Protein AF-0000000085496305 (afdb_homodimer)

Structure (mmCIF, N/CA/C/O backbone):
data_AF-0000000085496305-model_v1
#
loop_
_entity.id
_entity.type
_entity.pdbx_description
1 polymer 'Uncharacterized protein'
#
loop_
_atom_site.group_PDB
_atom_site.id
_atom_site.type_symbol
_atom_site.label_atom_id
_atom_site.label_alt_id
_atom_site.label_comp_id
_atom_site.label_asym_id
_atom_site.label_entity_id
_atom_site.label_seq_id
_atom_site.pdbx_PDB_ins_code
_atom_site.Cartn_x
_atom_site.Cartn_y
_atom_site.Cartn_z
_atom_site.occupancy
_atom_site.B_iso_or_equiv
_atom_site.auth_seq_id
_atom_site.auth_comp_id
_atom_site.auth_asym_id
_atom_site.auth_atom_id
_atom_site.pdbx_PDB_model_num
ATOM 1 N N . MET A 1 1 ? 20.141 8.266 33.438 1 19.14 1 MET A N 1
ATOM 2 C CA . MET A 1 1 ? 20.219 6.914 32.875 1 19.14 1 MET A CA 1
ATOM 3 C C . MET A 1 1 ? 19.109 6.691 31.844 1 19.14 1 MET A C 1
ATOM 5 O O . MET A 1 1 ? 17.922 6.777 32.156 1 19.14 1 MET A O 1
ATOM 9 N N . ILE A 1 2 ? 19.391 7.145 30.531 1 21 2 ILE A N 1
ATOM 10 C CA . ILE A 1 2 ? 18.484 7.164 29.391 1 21 2 ILE A CA 1
ATOM 11 C C . ILE A 1 2 ? 18.141 5.734 28.984 1 21 2 ILE A C 1
ATOM 13 O O . ILE A 1 2 ? 19.031 4.949 28.656 1 21 2 ILE A O 1
ATOM 17 N N . GLU A 1 3 ? 17.203 5.152 29.672 1 22.7 3 GLU A N 1
ATOM 18 C CA . GLU A 1 3 ? 16.906 3.758 29.359 1 22.7 3 GLU A CA 1
ATOM 19 C C . GLU A 1 3 ? 16.391 3.604 27.938 1 22.7 3 GLU A C 1
ATOM 21 O O . GLU A 1 3 ? 15.398 4.242 27.547 1 22.7 3 GLU A O 1
ATOM 26 N N . ASN A 1 4 ? 17.266 3.367 27.031 1 24.06 4 ASN A N 1
ATOM 27 C CA . ASN A 1 4 ? 17.156 3.146 25.609 1 24.06 4 ASN A CA 1
ATOM 28 C C . ASN A 1 4 ? 16.203 1.986 25.297 1 24.06 4 ASN A C 1
ATOM 30 O O . ASN A 1 4 ? 16.562 0.822 25.469 1 24.06 4 ASN A O 1
ATOM 34 N N . ALA A 1 5 ? 14.93 2.17 25.719 1 25.34 5 ALA A N 1
ATOM 35 C CA . ALA A 1 5 ? 14.102 1.002 25.453 1 25.34 5 ALA A CA 1
ATOM 36 C C . ALA A 1 5 ? 14.039 0.713 23.953 1 25.34 5 ALA A C 1
ATOM 38 O O . ALA A 1 5 ? 13.867 1.628 23.141 1 25.34 5 ALA A O 1
ATOM 39 N N . GLU A 1 6 ? 14.578 -0.424 23.516 1 29.06 6 GLU A N 1
ATOM 40 C CA . GLU A 1 6 ? 14.82 -1.073 22.219 1 29.06 6 GLU A CA 1
ATOM 41 C C . GLU A 1 6 ? 13.523 -1.24 21.438 1 29.06 6 GLU A C 1
ATOM 43 O O . GLU A 1 6 ? 13.492 -1.946 20.422 1 29.06 6 GLU A O 1
ATOM 48 N N . THR A 1 7 ? 12.469 -0.606 21.938 1 29.02 7 THR A N 1
ATOM 49 C CA . THR A 1 7 ? 11.359 -1.171 21.188 1 29.02 7 THR A CA 1
ATOM 50 C C . THR A 1 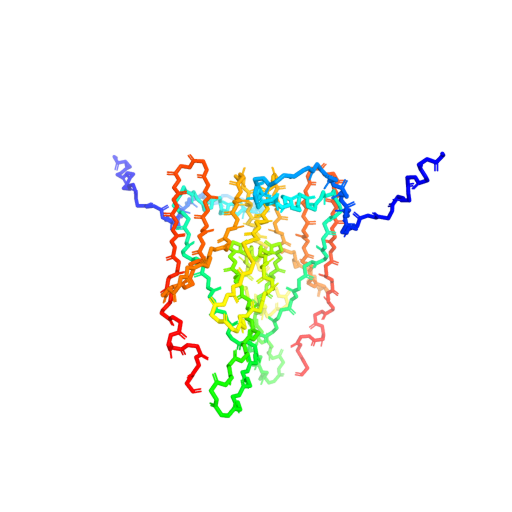7 ? 11.383 -0.686 19.734 1 29.02 7 THR A C 1
ATOM 52 O O . THR A 1 7 ? 11.695 0.478 19.484 1 29.02 7 THR A O 1
ATOM 55 N N . ASP A 1 8 ? 11.32 -1.622 18.766 1 31 8 ASP A N 1
ATOM 56 C CA . ASP A 1 8 ? 11.492 -1.532 17.328 1 31 8 ASP A CA 1
ATOM 57 C C . ASP A 1 8 ? 10.75 -0.327 16.75 1 31 8 ASP A C 1
ATOM 59 O O . ASP A 1 8 ? 11.312 0.457 15.992 1 31 8 ASP A O 1
ATOM 63 N N . SER A 1 9 ? 9.516 -0.501 16.438 1 32.44 9 SER A N 1
ATOM 64 C CA . SER A 1 9 ? 8.805 0.438 15.578 1 32.44 9 SER A CA 1
ATOM 65 C C . SER A 1 9 ? 8.5 1.739 16.312 1 32.44 9 SER A C 1
ATOM 67 O O . SER A 1 9 ? 7.383 2.258 16.234 1 32.44 9 SER A O 1
ATOM 69 N N . GLY A 1 10 ? 9.18 2.045 17.453 1 28.28 10 GLY A N 1
ATOM 70 C CA . GLY A 1 10 ? 8.609 2.957 18.422 1 28.28 10 GLY A CA 1
ATOM 71 C C . GLY A 1 10 ? 8.672 4.41 18 1 28.28 10 GLY A C 1
ATOM 72 O O . GLY A 1 10 ? 9.445 4.766 17.094 1 28.28 10 GLY A O 1
ATOM 73 N N . LEU A 1 11 ? 7.566 5.156 18.266 1 29.73 11 LEU A N 1
ATOM 74 C CA . LEU A 1 11 ? 7.395 6.602 18.359 1 29.73 11 LEU A CA 1
ATOM 75 C C . LEU A 1 11 ? 8.484 7.219 19.234 1 29.73 11 LEU A C 1
ATOM 77 O O . LEU A 1 11 ? 8.609 6.875 20.406 1 29.73 11 LEU A O 1
ATOM 81 N N . TYR A 1 12 ? 9.742 7.277 18.703 1 29.83 12 TYR A N 1
ATOM 82 C CA . TYR A 1 12 ? 10.602 7.965 19.672 1 29.83 12 TYR A CA 1
ATOM 83 C C . TYR A 1 12 ? 10.242 9.445 19.766 1 29.83 12 TYR A C 1
ATOM 85 O O . TYR A 1 12 ? 9.984 10.094 18.75 1 29.83 12 TYR A O 1
ATOM 93 N N . THR A 1 13 ? 9.508 9.773 20.766 1 29.5 13 THR A N 1
ATOM 94 C CA . THR A 1 13 ? 9.211 11.125 21.219 1 29.5 13 THR A CA 1
ATOM 95 C C . THR A 1 13 ? 10.5 11.875 21.562 1 29.5 13 THR A C 1
ATOM 97 O O . THR A 1 13 ? 11.203 11.508 22.5 1 29.5 13 THR A O 1
ATOM 100 N N . ALA A 1 14 ? 11.336 12.172 20.578 1 30.72 14 ALA A N 1
ATOM 101 C CA . ALA A 1 14 ? 12.375 13.039 21.109 1 30.72 14 ALA A CA 1
ATOM 102 C C . ALA A 1 14 ? 11.789 14.367 21.594 1 30.72 14 ALA A C 1
ATOM 104 O O . ALA A 1 14 ? 11.039 15.016 20.859 1 30.72 14 ALA A O 1
ATOM 105 N N . ILE A 1 15 ? 11.68 14.539 22.859 1 28.56 15 ILE A N 1
ATOM 106 C CA . ILE A 1 15 ? 11.352 15.727 23.641 1 28.56 15 ILE A CA 1
ATOM 107 C C . ILE A 1 15 ? 12.336 16.844 23.312 1 28.56 15 ILE A C 1
ATOM 109 O O . ILE A 1 15 ? 13.5 16.797 23.703 1 28.56 15 ILE A O 1
ATOM 113 N N . ALA A 1 16 ? 12.555 17.25 22.094 1 29.55 16 ALA A N 1
ATOM 114 C CA . ALA A 1 16 ? 13.398 18.438 22.125 1 29.55 16 ALA A CA 1
ATOM 115 C C . ALA A 1 16 ? 12.68 19.609 22.781 1 29.55 16 ALA A C 1
ATOM 117 O O . ALA A 1 16 ? 11.539 19.922 22.438 1 29.55 16 ALA A O 1
ATOM 118 N N . ALA A 1 17 ? 12.969 20 23.922 1 27.88 17 ALA A N 1
ATOM 119 C CA . ALA A 1 17 ? 12.648 21.125 24.797 1 27.88 17 ALA A CA 1
ATOM 120 C C . ALA A 1 17 ? 12.867 22.453 24.062 1 27.88 17 ALA A C 1
ATOM 122 O O . ALA A 1 17 ? 12.719 23.531 24.656 1 27.88 17 ALA A O 1
ATOM 123 N N . ARG A 1 18 ? 13.648 22.719 23.031 1 27.73 18 ARG A N 1
ATOM 124 C CA . ARG A 1 18 ? 14.07 24.094 23.188 1 27.73 18 ARG A CA 1
ATOM 125 C C . ARG A 1 18 ? 12.875 25.031 23.297 1 27.73 18 ARG A C 1
ATOM 127 O O . ARG A 1 18 ? 11.781 24.703 22.828 1 27.73 18 ARG A O 1
ATOM 134 N N . GLU A 1 19 ? 13.047 26.422 23.438 1 30.33 19 GLU A N 1
ATOM 135 C CA . GLU A 1 19 ? 12.438 27.734 23.594 1 30.33 19 GLU A CA 1
ATOM 136 C C . GLU A 1 19 ? 11.414 28 22.484 1 30.33 19 GLU A C 1
ATOM 138 O O . GLU A 1 19 ? 11.367 27.266 21.5 1 30.33 19 GLU A O 1
ATOM 143 N N . SER A 1 20 ? 11.18 29.438 21.766 1 31.06 20 SER A N 1
ATOM 144 C CA . SER A 1 20 ? 10.062 30.188 21.219 1 31.06 20 SER A CA 1
ATOM 145 C C . SER A 1 20 ? 9.602 29.594 19.891 1 31.06 20 SER A C 1
ATOM 147 O O . SER A 1 20 ? 8.414 29.688 19.547 1 31.06 20 SER A O 1
ATOM 149 N N . ASP A 1 21 ? 10.445 29.719 18.766 1 33.5 21 ASP A N 1
ATOM 150 C CA . ASP A 1 21 ? 10.211 29.656 17.328 1 33.5 21 ASP A CA 1
ATOM 151 C C . ASP A 1 21 ? 9.672 28.297 16.906 1 33.5 21 ASP A C 1
ATOM 153 O O . ASP A 1 21 ? 10.297 27.266 17.172 1 33.5 21 ASP A O 1
ATOM 157 N N . ASN A 1 22 ? 8.383 28.141 16.719 1 31.56 22 ASN A N 1
ATOM 158 C CA . ASN A 1 22 ? 7.52 27 16.469 1 31.56 22 ASN A CA 1
ATOM 159 C C . ASN A 1 22 ? 8.141 26.047 15.438 1 31.56 22 ASN A C 1
ATOM 161 O O . ASN A 1 22 ? 7.961 26.219 14.234 1 31.56 22 ASN A O 1
ATOM 165 N N . ASN A 1 23 ? 9.375 25.766 15.469 1 30.42 23 ASN A N 1
ATOM 166 C CA . ASN A 1 23 ? 10.016 24.766 14.617 1 30.42 23 ASN A CA 1
ATOM 167 C C . ASN A 1 23 ? 9.227 23.453 14.594 1 30.42 23 ASN A C 1
ATOM 169 O O . ASN A 1 23 ? 9.109 22.781 15.617 1 30.42 23 ASN A O 1
ATOM 173 N N . ILE A 1 24 ? 8.227 23.406 13.805 1 31.67 24 ILE A N 1
ATOM 174 C CA . ILE A 1 24 ? 7.488 22.188 13.492 1 31.67 24 ILE A CA 1
ATOM 175 C C . ILE A 1 24 ? 8.469 21.047 13.234 1 31.67 24 ILE A C 1
ATOM 177 O O . ILE A 1 24 ? 9.266 21.094 12.305 1 31.67 24 ILE A O 1
ATOM 181 N N . VAL A 1 25 ? 8.953 20.453 14.273 1 33.75 25 VAL A N 1
ATOM 182 C CA . VAL A 1 25 ? 9.836 19.297 14.211 1 33.75 25 VAL A CA 1
ATOM 183 C C . VAL A 1 25 ? 9.156 18.156 13.445 1 33.75 25 VAL A C 1
ATOM 185 O O . VAL A 1 25 ? 8.062 17.719 13.82 1 33.75 25 VAL A O 1
ATOM 188 N N . THR A 1 26 ? 9.242 18.125 12.172 1 37.19 26 THR A N 1
ATOM 189 C CA . THR A 1 26 ? 8.805 17.031 11.305 1 37.19 26 THR A CA 1
ATOM 190 C C . THR A 1 26 ? 9.508 15.727 11.68 1 37.19 26 THR A C 1
ATOM 192 O O . THR A 1 26 ? 10.727 15.695 11.828 1 37.19 26 THR A O 1
ATOM 195 N N . TYR A 1 27 ? 8.859 15.023 12.578 1 32.78 27 TYR A N 1
ATOM 196 C CA . TYR A 1 27 ? 9.484 13.758 12.93 1 32.78 27 TYR A CA 1
ATOM 197 C C . TYR A 1 27 ? 9.531 12.82 11.727 1 32.78 27 TYR A C 1
ATOM 199 O O . TYR A 1 27 ? 8.547 12.688 10.992 1 32.78 27 TYR A O 1
ATOM 207 N N . ARG A 1 28 ? 10.656 12.695 11.125 1 37.59 28 ARG A N 1
ATOM 208 C CA . ARG A 1 28 ? 10.953 11.711 10.086 1 37.59 28 ARG A CA 1
ATOM 209 C C . ARG A 1 28 ? 10.883 10.297 10.641 1 37.59 28 ARG A C 1
ATOM 211 O O . ARG A 1 28 ? 11.617 9.953 11.578 1 37.59 28 ARG A O 1
ATOM 218 N N . VAL A 1 29 ? 9.711 9.672 10.812 1 37.66 29 VAL A N 1
ATOM 219 C CA . VAL A 1 29 ? 9.719 8.281 11.258 1 37.66 29 VAL A CA 1
ATOM 220 C C . VAL A 1 29 ? 10.422 7.414 10.219 1 37.66 29 VAL A C 1
ATOM 222 O O . VAL A 1 29 ? 10 7.344 9.062 1 37.66 29 VAL A O 1
ATOM 225 N N . SER A 1 30 ? 11.656 7.391 10.195 1 39.75 30 SER A N 1
ATOM 226 C CA . SER A 1 30 ? 12.391 6.395 9.422 1 39.75 30 SER A CA 1
ATOM 227 C C . SER A 1 30 ? 12.141 4.988 9.961 1 39.75 30 SER A C 1
ATOM 229 O O . SER A 1 30 ? 12.523 4.672 11.086 1 39.75 30 SER A O 1
ATOM 231 N N . VAL A 1 31 ? 10.977 4.324 9.953 1 42.34 31 VAL A N 1
ATOM 232 C CA . VAL A 1 31 ? 10.82 2.975 10.484 1 42.34 31 VAL A CA 1
ATOM 233 C C . VAL A 1 31 ? 11.773 2.02 9.773 1 42.34 31 VAL A C 1
ATOM 235 O O . VAL A 1 31 ? 11.719 1.87 8.547 1 42.34 31 VAL A O 1
ATOM 238 N N . ILE A 1 32 ? 12.852 1.724 10.352 1 49.22 32 ILE A N 1
ATOM 239 C CA . ILE A 1 32 ? 14.023 0.916 10.039 1 49.22 32 ILE A CA 1
ATOM 240 C C . ILE A 1 32 ? 13.586 -0.453 9.523 1 49.22 32 ILE A C 1
ATOM 242 O O . ILE A 1 32 ? 12.406 -0.806 9.609 1 49.22 32 ILE A O 1
ATOM 246 N N . ASP A 1 33 ? 14.312 -1.75 10.055 1 60.31 33 ASP A N 1
ATOM 247 C CA . ASP A 1 33 ? 14.984 -2.902 9.461 1 60.31 33 ASP A CA 1
ATOM 248 C C . ASP A 1 33 ? 14.008 -4.062 9.266 1 60.31 33 ASP A C 1
ATOM 250 O O . ASP A 1 33 ? 14.148 -4.848 8.32 1 60.31 33 ASP A O 1
ATOM 254 N N . ALA A 1 34 ? 13.07 -4.18 10.172 1 69.56 34 ALA A N 1
ATOM 255 C CA . ALA A 1 34 ? 12.305 -5.41 9.969 1 69.56 34 ALA A CA 1
ATOM 256 C C . ALA A 1 34 ? 11.125 -5.176 9.039 1 69.56 34 ALA A C 1
ATOM 258 O O . ALA A 1 34 ? 10.406 -4.188 9.172 1 69.56 34 ALA A O 1
ATOM 259 N N . VAL A 1 35 ? 11.094 -5.871 7.977 1 81.12 35 VAL A N 1
ATOM 260 C CA . VAL A 1 35 ? 9.984 -5.785 7.035 1 81.12 35 VAL A CA 1
ATOM 261 C C . VAL A 1 35 ? 8.719 -6.371 7.664 1 81.12 35 VAL A C 1
ATOM 263 O O . VAL A 1 35 ? 8.805 -7.223 8.555 1 81.12 35 VAL A O 1
ATOM 266 N N . GLU A 1 36 ? 7.539 -5.734 7.395 1 87.06 36 GLU A N 1
ATOM 267 C CA . GLU A 1 36 ? 6.246 -6.34 7.695 1 87.06 36 GLU A CA 1
ATOM 268 C C . GLU A 1 36 ? 5.859 -7.371 6.641 1 87.06 36 GLU A C 1
ATOM 270 O O . GLU A 1 36 ? 6.328 -7.309 5.504 1 87.06 36 GLU A O 1
ATOM 275 N N . ALA A 1 37 ? 5.094 -8.344 7.086 1 92.06 37 ALA A N 1
ATOM 276 C CA . ALA A 1 37 ? 4.66 -9.375 6.156 1 92.06 37 ALA A CA 1
ATOM 277 C C . ALA A 1 37 ? 3.758 -8.797 5.07 1 92.06 37 ALA A C 1
ATOM 279 O O . ALA A 1 37 ? 2.934 -7.922 5.34 1 92.06 37 ALA A O 1
ATOM 280 N N . PRO A 1 38 ? 3.965 -9.344 3.852 1 95.62 38 PRO A N 1
ATOM 281 C CA . PRO A 1 38 ? 3.021 -8.961 2.799 1 95.62 38 PRO A CA 1
ATOM 282 C C . PRO A 1 38 ? 1.615 -9.5 3.039 1 95.62 38 PRO A C 1
ATOM 284 O O . PRO A 1 38 ? 1.411 -10.32 3.938 1 95.62 38 PRO A O 1
ATOM 287 N N . VAL A 1 39 ? 0.673 -8.875 2.312 1 93.19 39 VAL A N 1
ATOM 288 C CA . VAL A 1 39 ? -0.719 -9.305 2.406 1 93.19 39 VAL A CA 1
ATOM 289 C C . VAL A 1 39 ? -1.184 -9.852 1.059 1 93.19 39 VAL A C 1
ATOM 291 O O . VAL A 1 39 ? -0.875 -9.281 0.01 1 93.19 39 VAL A O 1
ATOM 294 N N . LEU A 1 40 ? -1.927 -10.984 1.077 1 94.5 40 LEU A N 1
ATOM 295 C CA . LEU A 1 40 ? -2.551 -11.547 -0.117 1 94.5 40 LEU A CA 1
ATOM 296 C C . LEU A 1 40 ? -4.059 -11.32 -0.101 1 94.5 40 LEU A C 1
ATOM 298 O O . LEU A 1 40 ? -4.734 -11.688 0.859 1 94.5 40 LEU A O 1
ATOM 302 N N . ILE A 1 41 ? -4.531 -10.695 -1.156 1 91.44 41 ILE A N 1
ATOM 303 C CA . ILE A 1 41 ? -5.957 -10.406 -1.265 1 91.44 41 ILE A CA 1
ATOM 304 C C . ILE A 1 41 ? -6.551 -11.172 -2.441 1 91.44 41 ILE A C 1
ATOM 306 O O . ILE A 1 41 ? -6.082 -11.047 -3.576 1 91.44 41 ILE A O 1
ATOM 310 N N . VAL A 1 42 ? -7.562 -11.914 -2.172 1 90.88 42 VAL A N 1
ATOM 311 C CA . VAL A 1 42 ? -8.289 -12.594 -3.238 1 90.88 42 VAL A CA 1
ATOM 312 C C . VAL A 1 42 ? -9.297 -11.633 -3.865 1 90.88 42 VAL A C 1
ATOM 314 O O . VAL A 1 42 ? -10.227 -11.172 -3.193 1 90.88 42 VAL A O 1
ATOM 317 N N . ASN A 1 43 ? -9.109 -11.414 -5.129 1 89.81 43 ASN A N 1
ATOM 318 C CA . ASN A 1 43 ? -9.969 -10.469 -5.836 1 89.81 43 ASN A CA 1
ATOM 319 C C . ASN A 1 43 ? -11.211 -11.148 -6.398 1 89.81 43 ASN A C 1
ATOM 321 O O . ASN A 1 43 ? -12.289 -10.562 -6.43 1 89.81 43 ASN A O 1
ATOM 325 N N . SER A 1 44 ? -11.016 -12.25 -6.91 1 89.56 44 SER A N 1
ATOM 326 C CA . SER A 1 44 ? -12.117 -13.039 -7.445 1 89.56 44 SER A CA 1
ATOM 327 C C . SER A 1 44 ? -11.758 -14.516 -7.516 1 89.56 44 SER A C 1
ATOM 329 O O . SER A 1 44 ? -10.578 -14.867 -7.594 1 89.56 44 SER A O 1
ATOM 331 N N . ASN A 1 45 ? -12.859 -15.266 -7.332 1 86.88 45 ASN A N 1
ATOM 332 C CA . ASN A 1 45 ? -12.703 -16.703 -7.453 1 86.88 45 ASN A CA 1
ATOM 333 C C . ASN A 1 45 ? -13.797 -17.328 -8.312 1 86.88 45 ASN A C 1
ATOM 335 O O . ASN A 1 45 ? -14.953 -16.906 -8.25 1 86.88 45 ASN A O 1
ATOM 339 N N . TRP A 1 46 ? -13.367 -18.125 -9.242 1 87.12 46 TRP A N 1
ATOM 340 C CA . TRP A 1 46 ? -14.297 -18.859 -10.094 1 87.12 46 TRP A CA 1
ATOM 341 C C . TRP A 1 46 ? -14.055 -20.359 -10 1 87.12 46 TRP A C 1
ATOM 343 O O . TRP A 1 46 ? -12.953 -20.844 -10.258 1 87.12 46 TRP A O 1
ATOM 353 N N . ILE A 1 47 ? -15.18 -21.078 -9.562 1 84.44 47 ILE A N 1
ATOM 354 C CA . ILE A 1 47 ? -15.078 -22.531 -9.453 1 84.44 47 ILE A CA 1
ATOM 355 C C . ILE A 1 47 ? -16.094 -23.188 -10.391 1 84.44 47 ILE A C 1
ATOM 357 O O . ILE A 1 47 ? -17.281 -22.828 -10.391 1 84.44 47 ILE A O 1
ATOM 361 N N . SER A 1 48 ? -15.594 -23.906 -11.234 1 86.62 48 SER A N 1
ATOM 362 C CA . SER A 1 48 ? -16.453 -24.703 -12.109 1 86.62 48 SER A CA 1
ATOM 363 C C . SER A 1 48 ? -15.984 -26.156 -12.156 1 86.62 48 SER A C 1
ATOM 365 O O . SER A 1 48 ? -14.969 -26.469 -12.781 1 86.62 48 SER A O 1
ATOM 367 N N . GLY A 1 49 ? -16.797 -27.047 -11.641 1 84.75 49 GLY A N 1
ATOM 368 C CA . GLY A 1 49 ? -16.359 -28.438 -11.539 1 84.75 49 GLY A CA 1
ATOM 369 C C . GLY A 1 49 ? -15.055 -28.594 -10.789 1 84.75 49 GLY A C 1
ATOM 370 O O . GLY A 1 49 ? -14.922 -28.141 -9.656 1 84.75 49 GLY A O 1
ATOM 371 N N . ASN A 1 50 ? -14.008 -29.109 -11.531 1 81.44 50 ASN A N 1
ATOM 372 C CA . ASN A 1 50 ? -12.695 -29.297 -10.93 1 81.44 50 ASN A CA 1
ATOM 373 C C . ASN A 1 50 ? -11.75 -28.156 -11.266 1 81.44 50 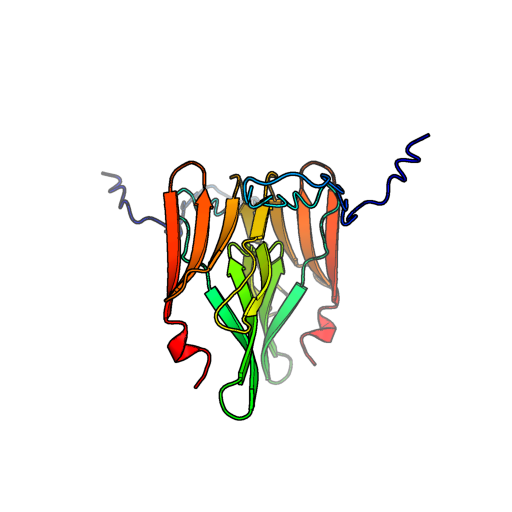ASN A C 1
ATOM 375 O O . ASN A 1 50 ? -10.547 -28.234 -11.008 1 81.44 50 ASN A O 1
ATOM 379 N N . PHE A 1 51 ? -12.383 -27.156 -11.953 1 84.88 51 PHE A N 1
ATOM 380 C CA . PHE A 1 51 ? -11.562 -26.016 -12.352 1 84.88 51 PHE A CA 1
ATOM 381 C C . PHE A 1 51 ? -11.68 -24.875 -11.336 1 84.88 51 PHE A C 1
ATOM 383 O O . PHE A 1 51 ? -12.766 -24.594 -10.836 1 84.88 51 PHE A O 1
ATOM 390 N N . CYS A 1 52 ? -10.508 -24.375 -10.922 1 87.62 52 CYS A N 1
ATOM 391 C CA . CYS A 1 52 ? -10.438 -23.25 -9.984 1 87.62 52 CYS A CA 1
ATOM 392 C C . CYS A 1 52 ? -9.539 -22.156 -10.508 1 87.62 52 CYS A C 1
ATOM 394 O O . CYS A 1 52 ? -8.383 -22.391 -10.867 1 87.62 52 CYS A O 1
ATOM 396 N N . THR A 1 53 ? -10.164 -20.984 -10.703 1 90.38 53 THR A N 1
ATOM 397 C CA . THR A 1 53 ? -9.414 -19.812 -11.102 1 90.38 53 THR A CA 1
ATOM 398 C C . THR A 1 53 ? -9.586 -18.688 -10.078 1 90.38 53 THR A C 1
ATOM 400 O O . THR A 1 53 ? -10.711 -18.297 -9.75 1 90.38 53 THR A O 1
ATOM 403 N N . VAL A 1 54 ? -8.406 -18.281 -9.586 1 88.88 54 VAL A N 1
ATOM 404 C CA . VAL A 1 54 ? -8.445 -17.25 -8.555 1 88.88 54 VAL A CA 1
ATOM 405 C C . VAL A 1 54 ? -7.586 -16.062 -8.984 1 88.88 54 VAL A C 1
ATOM 407 O O . VAL A 1 54 ? -6.453 -16.234 -9.438 1 88.88 54 VAL A O 1
ATOM 410 N N . ASN A 1 55 ? -8.133 -14.938 -8.977 1 92.38 55 ASN A N 1
ATOM 411 C CA . ASN A 1 55 ? -7.363 -13.703 -9.109 1 92.38 55 ASN A CA 1
ATOM 412 C C . ASN A 1 55 ? -7.062 -13.086 -7.746 1 92.38 55 ASN A C 1
ATOM 414 O O . ASN A 1 55 ? -7.961 -12.922 -6.922 1 92.38 55 ASN A O 1
ATOM 418 N N . PHE A 1 56 ? -5.711 -12.867 -7.621 1 91.38 56 PHE A N 1
ATOM 419 C CA . PHE A 1 56 ? -5.336 -12.336 -6.312 1 91.38 56 PHE A CA 1
ATOM 420 C C . PHE A 1 56 ? -4.246 -11.281 -6.445 1 91.38 56 PHE A C 1
ATOM 422 O O . PHE A 1 56 ? -3.629 -11.148 -7.504 1 91.38 56 PHE A O 1
ATOM 429 N N . THR A 1 57 ? -4.109 -10.5 -5.418 1 92.94 57 THR A N 1
ATOM 430 C CA . THR A 1 57 ? -3.084 -9.469 -5.34 1 92.94 57 THR A CA 1
ATOM 431 C C . THR A 1 57 ? -2.215 -9.664 -4.102 1 92.94 57 THR A C 1
ATOM 433 O O . THR A 1 57 ? -2.73 -9.898 -3.006 1 92.94 57 THR A O 1
ATOM 436 N N . CYS A 1 58 ? -0.91 -9.68 -4.328 1 94.38 58 CYS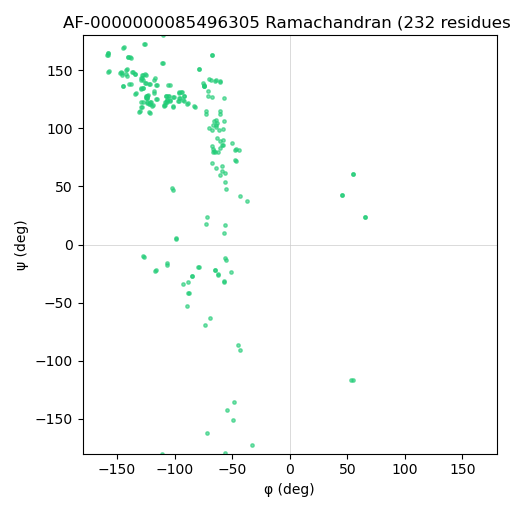 A N 1
ATOM 437 C CA . CYS A 1 58 ? 0.048 -9.594 -3.23 1 94.38 58 CYS A CA 1
ATOM 438 C C . CYS A 1 58 ? 0.542 -8.164 -3.049 1 94.38 58 CYS A C 1
ATOM 440 O O . CYS A 1 58 ? 1.027 -7.543 -3.998 1 94.38 58 CYS A O 1
ATOM 442 N N . ARG A 1 59 ? 0.357 -7.625 -1.826 1 94.12 59 ARG A N 1
ATOM 443 C CA . ARG A 1 59 ? 0.726 -6.234 -1.583 1 94.12 59 ARG A CA 1
ATOM 444 C C . ARG A 1 59 ? 1.628 -6.113 -0.36 1 94.12 59 ARG A C 1
ATOM 446 O O . ARG A 1 59 ? 1.52 -6.902 0.58 1 94.12 59 ARG A O 1
ATOM 453 N N . ALA A 1 60 ? 2.523 -5.152 -0.47 1 93.5 60 ALA A N 1
ATOM 454 C CA . ALA A 1 60 ? 3.428 -4.902 0.649 1 93.5 60 ALA A CA 1
ATOM 455 C C . ALA A 1 60 ? 4 -3.49 0.585 1 93.5 60 ALA A C 1
ATOM 457 O O . ALA A 1 60 ? 3.928 -2.83 -0.454 1 93.5 60 ALA A O 1
ATOM 458 N N . HIS A 1 61 ? 4.535 -3.061 1.737 1 91.19 61 HIS A N 1
ATOM 459 C CA . HIS A 1 61 ? 5.379 -1.879 1.883 1 91.19 61 HIS A CA 1
ATOM 460 C C . HIS A 1 61 ? 4.691 -0.637 1.326 1 91.19 61 HIS A C 1
ATOM 462 O O . HIS A 1 61 ? 5.23 0.036 0.446 1 91.19 61 HIS A O 1
ATOM 468 N N . GLU A 1 62 ? 3.645 -0.299 1.83 1 91.19 62 GLU A N 1
ATOM 469 C CA . GLU A 1 62 ? 2.953 0.95 1.526 1 91.19 62 GLU A CA 1
ATOM 470 C C . GLU A 1 62 ? 3.33 2.047 2.52 1 91.19 62 GLU A C 1
ATOM 472 O O . GLU A 1 62 ? 3.379 1.807 3.727 1 91.19 62 GLU A O 1
ATOM 477 N N . LEU A 1 63 ? 3.668 3.195 1.954 1 92.69 63 LEU A N 1
ATOM 478 C CA . LEU A 1 63 ? 3.791 4.352 2.836 1 92.69 63 LEU A CA 1
ATOM 479 C C . LEU A 1 63 ? 2.418 4.859 3.26 1 92.69 63 LEU A C 1
ATOM 481 O O . LEU A 1 63 ? 1.493 4.914 2.445 1 92.69 63 LEU A O 1
ATOM 485 N N . ARG A 1 64 ? 2.342 5.176 4.586 1 93.06 64 ARG A N 1
ATOM 486 C CA . ARG A 1 64 ? 1.052 5.625 5.098 1 93.06 64 ARG A CA 1
ATOM 487 C C . ARG A 1 64 ? 1.231 6.684 6.184 1 93.06 64 ARG A C 1
ATOM 489 O O . ARG A 1 64 ? 2.086 6.539 7.059 1 93.06 64 ARG A O 1
ATOM 496 N N . ILE A 1 65 ? 0.392 7.723 6.059 1 94.38 65 ILE A N 1
ATOM 497 C CA . ILE A 1 65 ? 0.26 8.719 7.121 1 94.38 65 ILE A CA 1
ATOM 498 C C . ILE A 1 65 ? -1.191 8.781 7.59 1 94.38 65 ILE A C 1
ATOM 500 O O . ILE A 1 65 ? -2.088 9.109 6.809 1 94.38 65 ILE A O 1
ATOM 504 N N . ASN A 1 66 ? -1.386 8.375 8.805 1 93.56 66 ASN A N 1
ATOM 505 C CA . ASN A 1 66 ? -2.689 8.57 9.438 1 93.56 66 ASN A CA 1
ATOM 506 C C . ASN A 1 66 ? -2.75 9.883 10.211 1 93.56 66 ASN A C 1
ATOM 508 O O . ASN A 1 66 ? -1.938 10.109 11.109 1 93.56 66 ASN A O 1
ATOM 512 N N . SER A 1 67 ? -3.74 10.688 9.82 1 93.94 67 SER A N 1
ATOM 513 C CA . SER A 1 67 ? -3.787 12.008 10.445 1 93.94 67 SER A CA 1
ATOM 514 C C . SER A 1 67 ? -5.227 12.461 10.664 1 93.94 67 SER A C 1
ATOM 516 O O . SER A 1 67 ? -6.168 11.766 10.281 1 93.94 67 SER A O 1
ATOM 518 N N . SER A 1 68 ? -5.328 13.523 11.391 1 92.69 68 SER A N 1
ATOM 519 C CA . SER A 1 68 ? -6.629 14.117 11.672 1 92.69 68 SER A CA 1
ATOM 520 C C . SER A 1 68 ? -6.637 15.609 11.367 1 92.69 68 SER A C 1
ATOM 522 O O . SER A 1 68 ? -5.617 16.281 11.531 1 92.69 68 SER A O 1
ATOM 524 N N . TYR A 1 69 ? -7.77 15.977 10.844 1 90.25 69 TYR A N 1
ATOM 525 C CA . TYR A 1 69 ? -8.047 17.391 10.625 1 90.25 69 TYR A CA 1
ATOM 526 C C . TYR A 1 69 ? -9.109 17.891 11.602 1 90.25 69 TYR A C 1
ATOM 528 O O . TYR A 1 69 ? -10.211 17.344 11.664 1 90.25 69 TYR A O 1
ATOM 536 N N . GLN A 1 70 ? -8.695 18.875 12.375 1 87.19 70 GLN A N 1
ATOM 537 C CA . GLN A 1 70 ? -9.609 19.484 13.336 1 87.19 70 GLN A CA 1
ATOM 538 C C . GLN A 1 70 ? -9.328 20.984 13.484 1 87.19 70 GLN A C 1
ATOM 540 O O . GLN A 1 70 ? -8.172 21.391 13.508 1 87.19 70 GLN A O 1
ATOM 545 N N . ASN A 1 71 ? -10.383 21.75 13.734 1 80.5 71 ASN A N 1
ATOM 546 C CA . ASN A 1 71 ? -10.273 23.188 13.945 1 80.5 71 ASN A CA 1
ATOM 547 C C . ASN A 1 71 ? -9.375 23.859 12.906 1 80.5 71 ASN A C 1
ATOM 549 O O . ASN A 1 71 ? -8.484 24.625 13.242 1 80.5 71 ASN A O 1
ATOM 553 N N . ASN A 1 72 ? -9.531 23.438 11.609 1 74.69 72 ASN A N 1
ATOM 554 C CA . ASN A 1 72 ? -8.836 23.984 10.453 1 74.69 72 ASN A CA 1
ATOM 555 C C . ASN A 1 72 ? -7.332 23.719 10.531 1 74.69 72 ASN A C 1
ATOM 557 O O . ASN A 1 72 ? -6.531 24.547 10.086 1 74.69 72 ASN A O 1
ATOM 561 N N . SER A 1 73 ? -7.004 22.703 11.266 1 81.56 73 SER A N 1
ATOM 562 C CA . SER A 1 73 ? -5.574 22.438 11.375 1 81.56 73 SER A CA 1
ATOM 563 C C . SER A 1 73 ? -5.293 20.938 11.375 1 81.56 73 SER A C 1
ATOM 565 O O . SER A 1 73 ? -6.172 20.141 11.703 1 81.56 73 SER A O 1
ATOM 567 N N . CYS A 1 74 ? -4.168 20.672 10.797 1 84.38 74 CYS A N 1
ATOM 568 C CA . CYS A 1 74 ? -3.584 19.344 10.938 1 84.38 74 CYS A CA 1
ATOM 569 C C . CYS A 1 74 ? -2.076 19.422 11.148 1 84.38 74 CYS A C 1
ATOM 571 O O . CYS A 1 74 ? -1.484 20.484 11 1 84.38 74 CYS A O 1
ATOM 573 N N . SER A 1 75 ? -1.556 18.391 11.633 1 84.44 75 SER A N 1
ATOM 574 C CA . SER A 1 75 ? -0.117 18.359 11.883 1 84.44 75 SER A CA 1
ATOM 575 C C . SER A 1 75 ? 0.639 17.797 10.688 1 84.44 75 SER A C 1
ATOM 577 O O . SER A 1 75 ? 0.256 16.75 10.141 1 84.44 75 SER A O 1
ATOM 579 N N . PRO A 1 76 ? 1.675 18.625 10.266 1 86.5 76 PRO A N 1
ATOM 580 C CA . PRO A 1 76 ? 2.51 18.047 9.211 1 86.5 76 PRO A CA 1
ATOM 581 C C . PRO A 1 76 ? 3.197 16.75 9.648 1 86.5 76 PRO A C 1
ATOM 583 O O . PRO A 1 76 ? 3.557 16.594 10.82 1 86.5 76 PRO A O 1
ATOM 586 N N . GLU A 1 77 ? 3.227 15.797 8.664 1 91.38 77 GLU A N 1
ATOM 587 C CA . GLU A 1 77 ? 3.869 14.508 8.914 1 91.38 77 GLU A CA 1
ATOM 588 C C . GLU A 1 77 ? 4.625 14.016 7.684 1 91.38 77 GLU A C 1
ATOM 590 O O . GLU A 1 77 ? 4.316 14.422 6.559 1 91.38 77 GLU A O 1
ATOM 595 N N . GLU A 1 78 ? 5.723 13.211 8.016 1 92 78 GLU A N 1
ATOM 596 C CA . GLU A 1 78 ? 6.516 12.656 6.926 1 92 78 GLU A CA 1
ATOM 597 C C . GLU A 1 78 ? 6.914 11.211 7.215 1 92 78 GLU A C 1
ATOM 599 O O . GLU A 1 78 ? 7.25 10.867 8.352 1 92 78 GLU A O 1
ATOM 604 N N . VAL A 1 79 ? 6.828 10.367 6.195 1 90.38 79 VAL A N 1
ATOM 605 C CA . VAL A 1 79 ? 7.34 9.008 6.258 1 90.38 79 VAL A CA 1
ATOM 606 C C . VAL A 1 79 ? 8.234 8.727 5.047 1 90.38 79 VAL A C 1
ATOM 608 O O . VAL A 1 79 ? 7.906 9.133 3.928 1 90.38 79 VAL A O 1
ATOM 611 N N . THR A 1 80 ? 9.406 8.109 5.316 1 88.69 80 THR A N 1
ATOM 612 C CA . THR A 1 80 ? 10.359 7.84 4.242 1 88.69 80 THR A CA 1
ATOM 613 C C . THR A 1 80 ? 10.656 6.348 4.152 1 88.69 80 THR A C 1
ATOM 615 O O . THR A 1 80 ? 10.789 5.672 5.176 1 88.69 80 THR A O 1
ATOM 618 N N . SER A 1 81 ? 10.711 5.859 2.852 1 84.31 81 SER A N 1
ATOM 619 C CA . SER A 1 81 ? 11.242 4.527 2.572 1 84.31 81 SER A CA 1
ATOM 620 C C . SER A 1 81 ? 12.672 4.598 2.043 1 84.31 81 SER A C 1
ATOM 622 O O . SER A 1 81 ? 12.922 5.207 1.002 1 84.31 81 SER A O 1
ATOM 624 N N . HIS A 1 82 ? 13.672 4.012 2.709 1 76.81 82 HIS A N 1
ATOM 625 C CA . HIS A 1 82 ? 15.086 4.188 2.383 1 76.81 82 HIS A CA 1
ATOM 626 C C . HIS A 1 82 ? 15.656 2.934 1.724 1 76.81 82 HIS A C 1
ATOM 628 O O . HIS A 1 82 ? 16.734 2.979 1.126 1 76.81 82 HIS A O 1
ATOM 634 N N . LYS A 1 83 ? 15.039 1.862 1.843 1 74.56 83 LYS A N 1
ATOM 635 C CA . LYS A 1 83 ? 15.664 0.612 1.419 1 74.56 83 LYS A CA 1
ATOM 636 C C . LYS A 1 83 ? 14.984 0.056 0.17 1 74.56 83 LYS A C 1
ATOM 638 O O . LYS A 1 83 ? 13.883 0.48 -0.187 1 74.56 83 LYS A O 1
ATOM 643 N N . ASN A 1 84 ? 15.906 -0.738 -0.434 1 83.69 84 ASN A N 1
ATOM 644 C CA . ASN A 1 84 ? 15.367 -1.509 -1.549 1 83.69 84 ASN A CA 1
ATOM 645 C C . ASN A 1 84 ? 14.469 -2.641 -1.062 1 83.69 84 ASN A C 1
ATOM 647 O O . ASN A 1 84 ? 14.891 -3.475 -0.26 1 83.69 84 ASN A O 1
ATOM 651 N N . TYR A 1 85 ? 13.25 -2.494 -1.41 1 88.69 85 TYR A N 1
ATOM 652 C CA . TYR A 1 85 ? 12.32 -3.576 -1.095 1 88.69 85 TYR A CA 1
ATOM 653 C C . TYR A 1 85 ? 11.953 -4.363 -2.348 1 88.69 85 TYR A C 1
ATOM 655 O O . TYR A 1 85 ? 11.773 -3.783 -3.422 1 88.69 85 TYR A O 1
ATOM 663 N N . THR A 1 86 ? 11.945 -5.684 -2.135 1 90.75 86 THR A N 1
ATOM 664 C CA . THR A 1 86 ? 11.508 -6.547 -3.229 1 90.75 86 THR A CA 1
ATOM 665 C C . THR A 1 86 ? 10.352 -7.441 -2.783 1 90.75 86 THR A C 1
ATOM 667 O O . THR A 1 86 ? 10.43 -8.094 -1.739 1 90.75 86 THR A O 1
ATOM 670 N N . LEU A 1 87 ? 9.289 -7.371 -3.559 1 94.12 87 LEU A N 1
ATOM 671 C CA . LEU A 1 87 ? 8.156 -8.273 -3.389 1 94.12 87 LEU A CA 1
ATOM 672 C C . LEU A 1 87 ? 8.195 -9.391 -4.43 1 94.12 87 LEU A C 1
ATOM 674 O O . LEU A 1 87 ? 8.312 -9.125 -5.625 1 94.12 87 LEU A O 1
ATOM 678 N N . ILE A 1 88 ? 8.109 -10.656 -3.883 1 93.94 88 ILE A N 1
ATOM 679 C CA . ILE A 1 88 ? 8.219 -11.805 -4.777 1 93.94 88 ILE A CA 1
ATOM 680 C C . ILE A 1 88 ? 7.023 -12.734 -4.566 1 93.94 88 ILE A C 1
ATOM 682 O O . ILE A 1 88 ? 6.645 -13.016 -3.43 1 93.94 88 ILE A O 1
ATOM 686 N N . LEU A 1 89 ? 6.477 -13.156 -5.656 1 94.69 89 LEU A N 1
ATOM 687 C CA . LEU A 1 89 ? 5.422 -14.164 -5.648 1 94.69 89 LEU A CA 1
ATOM 688 C C . LEU A 1 89 ? 5.941 -15.5 -6.156 1 94.69 89 LEU A C 1
ATOM 690 O O . LEU A 1 89 ? 6.5 -15.578 -7.254 1 94.69 89 LEU A O 1
ATOM 694 N N . TYR A 1 90 ? 5.766 -16.469 -5.258 1 90.25 90 TYR A N 1
ATOM 695 C CA . TYR A 1 90 ? 6.109 -17.844 -5.625 1 90.25 90 TYR A CA 1
ATOM 696 C C . TYR A 1 90 ? 4.879 -18.734 -5.582 1 90.25 90 TYR A C 1
ATOM 698 O O . TYR A 1 90 ? 4.02 -18.578 -4.715 1 90.25 90 TYR A O 1
ATOM 706 N N . CYS A 1 91 ? 4.887 -19.609 -6.566 1 87.69 91 CYS A N 1
ATOM 707 C CA . CYS A 1 91 ? 3.801 -20.594 -6.574 1 87.69 91 CYS A CA 1
ATOM 708 C C . CYS A 1 91 ? 4.344 -22.016 -6.676 1 87.69 91 CYS A C 1
ATOM 710 O O . CYS A 1 91 ? 5.121 -22.312 -7.582 1 87.69 91 CYS A O 1
ATOM 712 N N . SER A 1 92 ? 3.932 -22.75 -5.648 1 84.25 92 SER A N 1
ATOM 713 C CA . SER A 1 92 ? 4.238 -24.188 -5.688 1 84.25 92 SER A CA 1
ATOM 714 C C . SER A 1 92 ? 2.977 -25.016 -5.895 1 84.25 92 SER A C 1
ATOM 716 O O . SER A 1 92 ? 1.884 -24.469 -6.055 1 84.25 92 SER A O 1
ATOM 718 N N . GLU A 1 93 ? 3.197 -26.344 -5.941 1 83.81 93 GLU A N 1
ATOM 719 C CA . GLU A 1 93 ? 2.055 -27.234 -6.105 1 83.81 93 GLU A CA 1
ATOM 720 C C . GLU A 1 93 ? 1.09 -27.125 -4.93 1 83.81 93 GLU A C 1
ATOM 722 O O . GLU A 1 93 ? -0.114 -27.344 -5.086 1 83.81 93 GLU A O 1
ATOM 727 N N . GLU A 1 94 ? 1.612 -26.719 -3.785 1 87.81 94 GLU A N 1
ATOM 728 C CA . GLU A 1 94 ? 0.773 -26.766 -2.592 1 87.81 94 GLU A CA 1
ATOM 729 C C . GLU A 1 94 ? 0.545 -25.359 -2.031 1 87.81 94 GLU A C 1
ATOM 731 O O . GLU A 1 94 ? -0.445 -25.125 -1.338 1 87.81 94 GLU A O 1
ATOM 736 N N . PHE A 1 95 ? 1.497 -24.469 -2.402 1 89.88 95 PHE A N 1
ATOM 737 C CA . PHE A 1 95 ? 1.44 -23.203 -1.677 1 89.88 95 PHE A CA 1
ATOM 738 C C . PHE A 1 95 ? 1.615 -22.031 -2.627 1 89.88 95 PHE A C 1
ATOM 740 O O . PHE A 1 95 ? 2.252 -22.156 -3.676 1 89.88 95 PHE A O 1
ATOM 747 N N . ILE A 1 96 ? 0.966 -21.031 -2.225 1 91.25 96 ILE A N 1
ATOM 748 C CA . ILE A 1 96 ? 1.283 -19.719 -2.766 1 91.25 96 ILE A CA 1
ATOM 749 C C . ILE A 1 96 ? 2.002 -18.875 -1.706 1 91.25 96 ILE A C 1
ATOM 751 O O . ILE A 1 96 ? 1.545 -18.781 -0.564 1 91.25 96 ILE A O 1
ATOM 755 N N . ILE A 1 97 ? 3.186 -18.328 -2.143 1 92.69 97 ILE A N 1
ATOM 756 C CA . ILE A 1 97 ? 4.02 -17.625 -1.182 1 92.69 97 ILE A CA 1
ATOM 757 C C . ILE A 1 97 ? 4.293 -16.203 -1.683 1 92.69 97 ILE A C 1
ATOM 759 O O . ILE A 1 97 ? 4.766 -16.016 -2.805 1 92.69 97 ILE A O 1
ATOM 763 N N . CYS A 1 98 ? 3.889 -15.305 -0.857 1 94.06 98 CYS A N 1
ATOM 764 C CA . CYS A 1 98 ? 4.289 -13.922 -1.06 1 94.06 98 CYS A CA 1
ATOM 765 C C . CYS A 1 98 ? 5.387 -13.523 -0.079 1 94.06 98 CYS A C 1
ATOM 767 O O . CYS A 1 98 ? 5.223 -13.664 1.135 1 94.06 98 CYS A O 1
ATOM 769 N N . ASN A 1 99 ? 6.504 -13.031 -0.719 1 94.25 99 ASN A N 1
ATOM 770 C CA . ASN A 1 99 ? 7.66 -12.727 0.113 1 94.25 99 ASN A CA 1
ATOM 771 C C . ASN A 1 99 ? 8.125 -11.281 -0.084 1 94.25 99 ASN A C 1
ATOM 773 O O . ASN A 1 99 ? 8.258 -10.82 -1.219 1 94.25 99 ASN A O 1
ATOM 777 N N . LEU A 1 100 ? 8.258 -10.586 1.088 1 93.94 100 LEU A N 1
ATOM 778 C CA . LEU A 1 100 ? 8.867 -9.258 1.047 1 93.94 100 LEU A CA 1
ATOM 779 C C . LEU A 1 100 ? 10.281 -9.289 1.608 1 93.94 100 LEU A C 1
ATOM 781 O O . LEU A 1 100 ? 10.516 -9.852 2.686 1 93.94 100 LEU A O 1
ATOM 785 N N . THR A 1 101 ? 11.211 -8.758 0.807 1 89.81 101 THR A N 1
ATOM 786 C CA . THR A 1 101 ? 12.617 -8.773 1.199 1 89.81 101 THR A CA 1
ATOM 787 C C . THR A 1 101 ? 13.203 -7.367 1.158 1 89.81 101 THR A C 1
ATOM 789 O O . THR A 1 101 ? 12.906 -6.59 0.25 1 89.81 101 THR A O 1
ATOM 792 N N . ASN A 1 102 ? 14.023 -7.066 2.193 1 86.69 102 ASN A N 1
ATOM 793 C CA . ASN A 1 102 ? 14.969 -5.953 2.137 1 86.69 102 ASN A CA 1
ATOM 794 C C . ASN A 1 102 ? 16.391 -6.398 2.463 1 86.69 102 ASN A C 1
ATOM 796 O O . ASN A 1 102 ? 16.625 -7.578 2.736 1 86.69 102 ASN A O 1
ATOM 800 N N . PRO A 1 103 ? 17.375 -5.543 2.318 1 82.44 103 PRO A N 1
ATOM 801 C CA . PRO A 1 103 ? 18.75 -6.008 2.443 1 82.44 103 PRO A CA 1
ATOM 802 C C . PRO A 1 103 ? 19.031 -6.695 3.781 1 82.44 103 PRO A C 1
ATOM 804 O O . PRO A 1 103 ? 20 -7.453 3.904 1 82.44 103 PRO A O 1
ATOM 807 N N . VAL A 1 104 ? 18.078 -6.578 4.793 1 83.62 104 VAL A N 1
ATOM 808 C CA . VAL A 1 104 ? 18.484 -7.062 6.113 1 83.62 104 VAL A CA 1
ATOM 809 C C . VAL A 1 104 ? 17.438 -8.047 6.633 1 83.62 104 VAL A C 1
ATOM 811 O O . VAL A 1 104 ? 17.641 -8.695 7.66 1 83.62 104 VAL A O 1
ATOM 814 N N . SER A 1 105 ? 16.344 -8.156 5.996 1 86.19 105 SER A N 1
ATOM 815 C CA . SER A 1 105 ? 15.312 -9.039 6.539 1 86.19 105 SER A CA 1
ATOM 816 C C . SER A 1 105 ? 14.328 -9.477 5.453 1 86.19 105 SER A C 1
ATOM 818 O O . SER A 1 105 ? 14.367 -8.969 4.332 1 86.19 105 SER A O 1
ATOM 820 N N . TRP A 1 106 ? 13.523 -10.539 5.77 1 91.31 106 TRP A N 1
ATOM 821 C CA . TRP A 1 106 ? 12.438 -10.977 4.895 1 91.31 106 TRP A CA 1
ATOM 822 C C . TRP A 1 106 ? 11.273 -11.531 5.707 1 91.31 106 TRP A C 1
ATOM 824 O O . TRP A 1 106 ? 11.461 -12.047 6.809 1 91.31 106 TRP A O 1
ATOM 834 N N . LYS A 1 107 ? 10.078 -11.312 5.145 1 94.12 107 LYS A N 1
ATOM 835 C CA . LYS A 1 107 ? 8.852 -11.914 5.68 1 94.12 107 LYS A CA 1
ATOM 836 C C . LYS A 1 107 ? 8 -12.508 4.562 1 94.12 107 LYS A C 1
ATOM 838 O O . LYS A 1 107 ? 8 -12.008 3.438 1 94.12 107 LYS A O 1
ATOM 843 N N . ASP A 1 108 ? 7.293 -13.633 4.883 1 93.56 108 ASP A N 1
ATOM 844 C CA . ASP A 1 108 ? 6.457 -14.273 3.877 1 93.56 108 ASP A CA 1
ATOM 845 C C . ASP A 1 108 ? 5.02 -14.422 4.371 1 93.56 108 ASP A C 1
ATOM 847 O O . ASP A 1 108 ? 4.777 -14.531 5.574 1 93.56 108 ASP A O 1
ATOM 851 N N . TYR A 1 109 ? 4.133 -14.297 3.451 1 94.38 109 TYR A N 1
ATOM 852 C CA . TYR A 1 109 ? 2.773 -14.797 3.617 1 94.38 109 TYR A CA 1
ATOM 853 C C . TYR A 1 109 ? 2.539 -16.031 2.748 1 94.38 109 TYR A C 1
ATOM 855 O O . TYR A 1 109 ? 2.691 -15.977 1.526 1 94.38 109 TYR A O 1
ATOM 863 N N . THR A 1 110 ? 2.209 -17.141 3.406 1 93.81 110 THR A N 1
ATOM 864 C CA . THR A 1 110 ? 2.025 -18.406 2.701 1 93.81 110 THR A CA 1
ATOM 865 C C . THR A 1 110 ? 0.593 -18.906 2.859 1 93.81 110 THR A C 1
ATOM 867 O O . THR A 1 110 ? 0.061 -18.938 3.971 1 93.81 110 THR A O 1
ATOM 870 N N . ILE A 1 111 ? 0.082 -19.25 1.787 1 90.81 111 ILE A N 1
ATOM 871 C CA . ILE A 1 111 ? -1.26 -19.828 1.83 1 90.81 111 ILE A CA 1
ATOM 872 C C . ILE A 1 111 ? -1.287 -21.141 1.057 1 90.81 111 ILE A C 1
ATOM 874 O O . ILE A 1 111 ? -0.619 -21.281 0.029 1 90.81 111 ILE A O 1
ATOM 878 N N . ASN A 1 112 ? -2.08 -22.047 1.644 1 90.56 112 ASN A N 1
ATOM 879 C CA . ASN A 1 112 ? -2.316 -23.281 0.907 1 90.56 112 ASN A CA 1
ATOM 880 C C . ASN A 1 112 ? -3.271 -23.062 -0.263 1 90.56 112 ASN A C 1
ATOM 882 O O . ASN A 1 112 ? -4.277 -22.359 -0.127 1 90.56 112 ASN A O 1
ATOM 886 N N . ASN A 1 113 ? -2.896 -23.672 -1.395 1 84.75 113 ASN A N 1
ATOM 887 C CA . ASN A 1 113 ? -3.713 -23.484 -2.59 1 84.75 113 ASN A CA 1
ATOM 888 C C . ASN A 1 113 ? -5.16 -23.906 -2.354 1 84.75 113 ASN A C 1
ATOM 890 O O . ASN A 1 113 ? -6.078 -23.328 -2.939 1 84.75 113 ASN A O 1
ATOM 894 N N . THR A 1 114 ? -5.34 -24.844 -1.551 1 82.94 114 THR A N 1
ATOM 895 C CA . THR A 1 114 ? -6.676 -25.375 -1.298 1 82.94 114 THR A CA 1
ATOM 896 C C . THR A 1 114 ? -7.555 -24.312 -0.631 1 82.94 114 THR A C 1
ATOM 898 O O . THR A 1 114 ? -8.781 -24.391 -0.704 1 82.94 114 THR A O 1
ATOM 901 N N . GLN A 1 115 ? -6.926 -23.375 -0.02 1 85.31 115 GLN A N 1
ATOM 902 C CA . GLN A 1 115 ? -7.672 -22.312 0.664 1 85.31 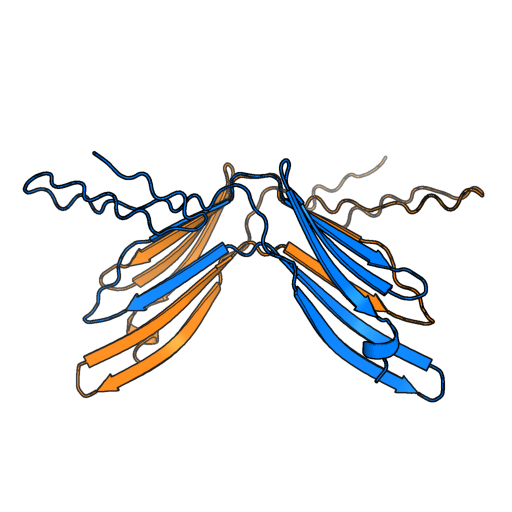115 GLN A CA 1
ATOM 903 C C . GLN A 1 115 ? -8.18 -21.266 -0.324 1 85.31 115 GLN A C 1
ATOM 905 O O . GLN A 1 115 ? -9.086 -20.5 -0.009 1 85.31 115 GLN A O 1
ATOM 910 N N . LEU A 1 116 ? -7.582 -21.234 -1.489 1 82.06 116 LEU A N 1
ATOM 911 C CA . LEU A 1 116 ? -7.98 -20.25 -2.492 1 82.06 116 LEU A CA 1
ATOM 912 C C . LEU A 1 116 ? -9.172 -20.75 -3.305 1 82.06 116 LEU A C 1
ATOM 914 O O . LEU A 1 116 ? -9.922 -19.953 -3.867 1 82.06 116 LEU A O 1
ATOM 918 N N . CYS A 1 117 ? -9.289 -22.047 -3.406 1 80.06 117 CYS A N 1
ATOM 919 C CA . CYS A 1 117 ? -10.344 -22.656 -4.207 1 80.06 117 CYS A CA 1
ATOM 920 C C . CYS A 1 117 ? -11.477 -23.156 -3.324 1 80.06 117 CYS A C 1
ATOM 922 O O . CYS A 1 117 ? -11.828 -24.344 -3.367 1 80.06 117 CYS A O 1
ATOM 924 N N . VAL A 1 118 ? -11.891 -22.297 -2.402 1 74 118 VAL A N 1
ATOM 925 C CA . VAL A 1 118 ? -12.992 -22.75 -1.555 1 74 118 VAL A CA 1
ATOM 926 C C . VAL A 1 118 ? -14.312 -22.203 -2.088 1 74 118 VAL A C 1
ATOM 928 O O . VAL A 1 118 ? -14.352 -21.109 -2.66 1 74 118 VAL A O 1
ATOM 931 N N . MET B 1 1 ? 16.797 -2.666 -36.344 1 18.48 1 MET B N 1
ATOM 932 C CA . MET B 1 1 ? 16.766 -1.367 -35.688 1 18.48 1 MET B CA 1
ATOM 933 C C . MET B 1 1 ? 15.711 -1.348 -34.562 1 18.48 1 MET B C 1
ATOM 935 O O . MET B 1 1 ? 14.531 -1.595 -34.844 1 18.48 1 MET B O 1
ATOM 939 N N . ILE B 1 2 ? 16.188 -1.785 -33.312 1 20.91 2 ILE B N 1
ATOM 940 C CA . ILE B 1 2 ? 15.352 -1.972 -32.156 1 20.91 2 ILE B CA 1
ATOM 941 C C . ILE B 1 2 ? 14.805 -0.622 -31.688 1 20.91 2 ILE B C 1
ATOM 943 O O . ILE B 1 2 ? 15.578 0.3 -31.406 1 20.91 2 ILE B O 1
ATOM 947 N N . GLU B 1 3 ? 13.789 -0.153 -32.344 1 21.75 3 GLU B N 1
ATOM 948 C CA . GLU B 1 3 ? 13.266 1.158 -31.953 1 21.75 3 GLU B CA 1
ATOM 949 C C . GLU B 1 3 ? 12.789 1.167 -30.516 1 21.75 3 GLU B C 1
ATOM 951 O O . GLU B 1 3 ? 11.883 0.41 -30.141 1 21.75 3 GLU B O 1
ATOM 956 N N . ASN B 1 4 ? 13.719 1.36 -29.609 1 22.48 4 ASN B N 1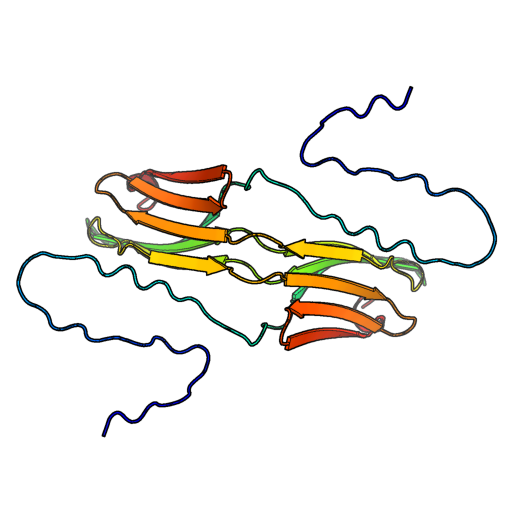
ATOM 957 C CA . ASN B 1 4 ? 13.609 1.46 -28.156 1 22.48 4 AS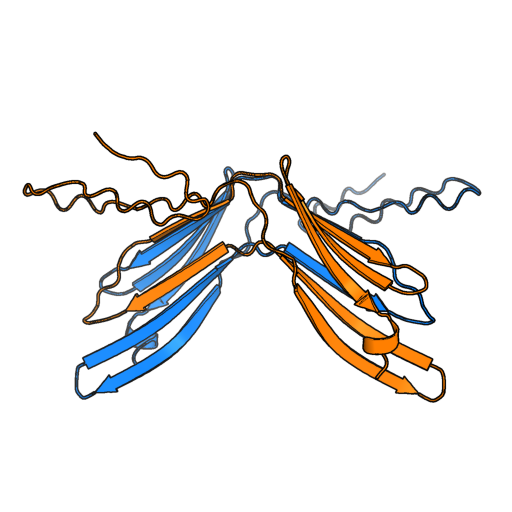N B CA 1
ATOM 958 C C . ASN B 1 4 ? 12.719 2.623 -27.734 1 22.48 4 ASN B C 1
ATOM 960 O O . ASN B 1 4 ? 13.102 3.787 -27.859 1 22.48 4 ASN B O 1
ATOM 964 N N . ALA B 1 5 ? 11.445 2.59 -28.172 1 26.09 5 ALA B N 1
ATOM 965 C CA . ALA B 1 5 ? 10.648 3.732 -27.719 1 26.09 5 ALA B CA 1
ATOM 966 C C . ALA B 1 5 ? 10.641 3.822 -26.203 1 26.09 5 ALA B C 1
ATOM 968 O O . ALA B 1 5 ? 10.602 2.801 -25.516 1 26.09 5 ALA B O 1
ATOM 969 N N . GLU B 1 6 ? 11 4.973 -25.641 1 28.7 6 GLU B N 1
ATOM 970 C CA . GLU B 1 6 ? 11.188 5.516 -24.297 1 28.7 6 GLU B CA 1
ATOM 971 C C . GLU B 1 6 ? 9.922 5.375 -23.453 1 28.7 6 GLU B C 1
ATOM 973 O O . GLU B 1 6 ? 9.5 6.328 -22.797 1 28.7 6 GLU B O 1
ATOM 978 N N . THR B 1 7 ? 9.031 4.5 -23.922 1 28.66 7 THR B N 1
ATOM 979 C CA . THR B 1 7 ? 7.844 4.734 -23.109 1 28.66 7 THR B CA 1
ATOM 980 C C . THR B 1 7 ? 8.086 4.309 -21.656 1 28.66 7 THR B C 1
ATOM 982 O O . THR B 1 7 ? 8.75 3.303 -21.406 1 28.66 7 THR B O 1
ATOM 985 N N . ASP B 1 8 ? 7.805 5.262 -20.672 1 30.55 8 ASP B N 1
ATOM 986 C CA . ASP B 1 8 ? 8.078 5.262 -19.234 1 30.55 8 ASP B CA 1
ATOM 987 C C . ASP B 1 8 ? 7.758 3.906 -18.609 1 30.55 8 ASP B C 1
ATOM 989 O O . ASP B 1 8 ? 8.578 3.338 -17.891 1 30.55 8 ASP B O 1
ATOM 993 N N . SER B 1 9 ? 6.547 3.75 -18.156 1 32.72 9 SER B N 1
ATOM 994 C CA . SER B 1 9 ? 6.219 2.631 -17.281 1 32.72 9 SER B CA 1
ATOM 995 C C . SER B 1 9 ? 6.211 1.312 -18.047 1 32.72 9 SER B C 1
ATOM 997 O O . SER B 1 9 ? 5.145 0.761 -18.328 1 32.72 9 SER B O 1
ATOM 999 N N . GLY B 1 10 ? 6.934 1.219 -19.203 1 27.95 10 GLY B N 1
ATOM 1000 C CA . GLY B 1 10 ? 6.613 0.212 -20.203 1 27.95 10 GLY B CA 1
ATOM 1001 C C . GLY B 1 10 ? 6.973 -1.196 -19.781 1 27.95 10 GLY B C 1
ATOM 1002 O O . GLY B 1 10 ? 7.836 -1.385 -18.922 1 27.95 10 GLY B O 1
ATOM 1003 N N . LEU B 1 11 ? 6.023 -2.117 -19.953 1 29.95 11 LEU B N 1
ATOM 1004 C CA . LEU B 1 11 ? 6.121 -3.568 -20.062 1 29.95 11 LEU B CA 1
ATOM 1005 C C . LEU B 1 11 ? 7.23 -3.967 -21.031 1 29.95 11 LEU B C 1
ATOM 1007 O O . LEU B 1 11 ? 7.191 -3.602 -22.219 1 29.95 11 LEU B O 1
ATOM 1011 N N . TYR B 1 12 ? 8.484 -3.777 -20.625 1 29.36 12 TYR B N 1
ATOM 1012 C CA . TYR B 1 12 ? 9.383 -4.293 -21.656 1 29.36 12 TYR B CA 1
ATOM 1013 C C . TYR B 1 12 ? 9.266 -5.809 -21.766 1 29.36 12 TYR B C 1
ATOM 1015 O O . TYR B 1 12 ? 9.156 -6.508 -20.766 1 29.36 12 TYR B O 1
ATOM 1023 N N . THR B 1 13 ? 8.562 -6.254 -22.797 1 29.33 13 THR B N 1
ATOM 1024 C CA . THR B 1 13 ? 8.477 -7.625 -23.281 1 29.33 13 THR B CA 1
ATOM 1025 C C . THR B 1 13 ? 9.859 -8.148 -23.672 1 29.33 13 THR B C 1
ATOM 1027 O O . THR B 1 13 ? 10.469 -7.66 -24.625 1 29.33 13 THR B O 1
ATOM 1030 N N . ALA B 1 14 ? 10.773 -8.258 -22.781 1 30.62 14 ALA B N 1
ATOM 1031 C CA . ALA B 1 14 ? 11.898 -8.93 -23.406 1 30.62 14 ALA B CA 1
ATOM 1032 C C . ALA B 1 14 ? 11.531 -10.344 -23.828 1 30.62 14 ALA B C 1
ATOM 1034 O O . ALA B 1 14 ? 10.977 -11.109 -23.047 1 30.62 14 ALA B O 1
ATOM 1035 N N . ILE B 1 15 ? 11.375 -10.586 -25.109 1 28.34 15 ILE B N 1
ATOM 1036 C CA . ILE B 1 15 ? 11.227 -11.82 -25.875 1 28.34 15 ILE B CA 1
ATOM 1037 C C . ILE B 1 15 ? 12.406 -12.75 -25.594 1 28.34 15 ILE B C 1
ATOM 1039 O O . ILE B 1 15 ? 13.523 -12.484 -26.031 1 28.34 15 ILE B O 1
ATOM 1043 N N . ALA B 1 16 ? 12.875 -13.047 -24.453 1 29.94 16 ALA B N 1
ATOM 1044 C CA . ALA B 1 16 ? 13.906 -14.07 -24.594 1 29.94 16 ALA B CA 1
ATOM 1045 C C . ALA B 1 16 ? 13.336 -15.344 -25.219 1 29.94 16 ALA B C 1
ATOM 1047 O O . ALA B 1 16 ? 12.258 -15.797 -24.828 1 29.94 16 ALA B O 1
ATOM 1048 N N . ALA B 1 17 ? 13.727 -15.688 -26.422 1 29.41 17 ALA B N 1
ATOM 1049 C CA . ALA B 1 17 ? 13.633 -16.859 -27.281 1 29.41 17 ALA B CA 1
ATOM 1050 C C . ALA B 1 17 ? 13.648 -18.156 -26.469 1 29.41 17 ALA B C 1
ATOM 1052 O O . ALA B 1 17 ? 14.109 -18.172 -25.328 1 29.41 17 ALA B O 1
ATOM 1053 N N . ARG B 1 18 ? 13.734 -19.453 -27.234 1 26.94 18 ARG B N 1
ATOM 1054 C CA . ARG B 1 18 ? 13.125 -20.766 -27.438 1 26.94 18 ARG B CA 1
ATOM 1055 C C . ARG B 1 18 ? 13.719 -21.797 -26.484 1 26.94 18 ARG B C 1
ATOM 1057 O O . ARG B 1 18 ? 13.047 -22.766 -26.125 1 26.94 18 ARG B O 1
ATOM 1064 N N . GLU B 1 19 ? 15.07 -22.094 -26.297 1 30.56 19 GLU B N 1
ATOM 1065 C CA . GLU B 1 19 ? 15.383 -23.516 -26.219 1 30.56 19 GLU B CA 1
ATOM 1066 C C . GLU B 1 19 ? 14.898 -24.109 -24.906 1 30.56 19 GLU B C 1
ATOM 1068 O O . GLU B 1 19 ? 14.609 -23.391 -23.953 1 30.56 19 GLU B O 1
ATOM 1073 N N . SER B 1 20 ? 15.359 -25.516 -24.219 1 31.45 20 SER B N 1
ATOM 1074 C CA . SER B 1 20 ? 14.82 -26.578 -23.375 1 31.45 20 SER B CA 1
ATOM 1075 C C . SER B 1 20 ? 14.57 -26.094 -21.953 1 31.45 20 SER B C 1
ATOM 1077 O O . SER B 1 20 ? 13.695 -26.609 -21.266 1 31.45 20 SER B O 1
ATOM 1079 N N . ASP B 1 21 ? 15.617 -25.656 -21.141 1 33.38 21 ASP B N 1
ATOM 1080 C CA . ASP B 1 21 ? 15.797 -25.531 -19.703 1 33.38 21 ASP B CA 1
ATOM 1081 C C . ASP B 1 21 ? 14.883 -24.453 -19.125 1 33.38 21 ASP B C 1
ATOM 1083 O O . ASP B 1 21 ? 14.93 -23.297 -19.547 1 33.38 21 ASP B O 1
ATOM 1087 N N . ASN B 1 22 ? 13.711 -24.75 -18.531 1 31.83 22 ASN B N 1
ATOM 1088 C CA . ASN B 1 22 ? 12.602 -24.031 -17.938 1 31.83 22 ASN B CA 1
ATOM 1089 C C . ASN B 1 22 ? 13.078 -22.797 -17.172 1 31.83 22 ASN B C 1
ATOM 1091 O O . ASN B 1 22 ? 13.344 -22.875 -15.969 1 31.83 22 ASN B O 1
ATOM 1095 N N . ASN B 1 23 ? 14.047 -22.078 -17.594 1 30.72 23 ASN B N 1
ATOM 1096 C CA . ASN B 1 23 ? 14.5 -20.844 -16.953 1 30.72 23 ASN B CA 1
ATOM 1097 C C . ASN B 1 23 ? 13.336 -19.891 -16.688 1 30.72 23 ASN B C 1
ATOM 1099 O O . ASN B 1 23 ? 12.711 -19.406 -17.641 1 30.72 23 ASN B O 1
ATOM 1103 N N . ILE B 1 24 ? 12.688 -20.016 -15.609 1 32.28 24 ILE B N 1
ATOM 1104 C CA . ILE B 1 24 ? 11.688 -19.109 -15.055 1 32.28 24 ILE B CA 1
ATOM 1105 C C . ILE B 1 24 ? 12.203 -17.672 -15.133 1 32.28 24 ILE B C 1
ATOM 1107 O O . ILE B 1 24 ? 13.227 -17.344 -14.531 1 32.28 24 ILE B O 1
ATOM 1111 N N . VAL B 1 25 ? 12.062 -17.047 -16.25 1 34.44 25 VAL B N 1
ATOM 1112 C CA . VAL B 1 25 ? 12.438 -15.656 -16.469 1 34.44 25 VAL B CA 1
ATOM 1113 C C . VAL B 1 25 ? 11.672 -14.758 -15.508 1 34.44 25 VAL B C 1
ATOM 1115 O O . VAL B 1 25 ? 10.438 -14.758 -15.492 1 34.44 25 VAL B O 1
ATOM 1118 N N . THR B 1 26 ? 12.141 -14.547 -14.305 1 39.19 26 THR B N 1
ATOM 1119 C CA . THR B 1 26 ? 11.633 -13.602 -13.32 1 39.19 26 THR B CA 1
ATOM 1120 C C . THR B 1 26 ? 11.703 -12.172 -13.859 1 39.19 26 THR B C 1
ATOM 1122 O O . THR B 1 26 ? 12.742 -11.742 -14.359 1 39.19 26 THR B O 1
ATOM 1125 N N . TYR B 1 27 ? 10.625 -11.789 -14.531 1 33.69 27 TYR B N 1
ATOM 1126 C CA . TYR B 1 27 ? 10.656 -10.406 -14.984 1 33.69 27 TYR B CA 1
ATOM 1127 C C . TYR B 1 27 ? 10.672 -9.438 -13.805 1 33.69 27 TYR B C 1
ATOM 1129 O O . TYR B 1 27 ? 9.891 -9.594 -12.859 1 33.69 27 TYR B O 1
ATOM 1137 N N . ARG B 1 28 ? 11.836 -8.922 -13.508 1 39.94 28 ARG B N 1
ATOM 1138 C CA . ARG B 1 28 ? 12 -7.852 -12.523 1 39.94 28 ARG B CA 1
ATOM 1139 C C . ARG B 1 28 ? 11.359 -6.555 -13.016 1 39.94 28 ARG B C 1
ATOM 1141 O O . ARG B 1 28 ? 11.727 -6.035 -14.07 1 39.94 28 ARG B O 1
ATOM 1148 N N . VAL B 1 29 ? 10.055 -6.32 -12.844 1 38.97 29 VAL B N 1
ATOM 1149 C CA . VAL B 1 29 ? 9.508 -5.02 -13.219 1 38.97 29 VAL B CA 1
ATOM 1150 C C . VAL B 1 29 ? 10.094 -3.934 -12.32 1 38.97 29 VAL B C 1
ATOM 1152 O O . VAL B 1 29 ? 9.945 -3.984 -11.102 1 38.97 29 VAL B O 1
ATOM 1155 N N . SER B 1 30 ? 11.25 -3.498 -12.586 1 40.94 30 SER B N 1
ATOM 1156 C CA . SER B 1 30 ? 11.773 -2.301 -11.93 1 40.94 30 SER B CA 1
ATOM 1157 C C . SER B 1 30 ? 11.008 -1.056 -12.367 1 40.94 30 SER B C 1
ATOM 1159 O O . SER B 1 30 ? 11.008 -0.707 -13.555 1 40.94 30 SER B O 1
ATOM 1161 N N . VAL B 1 31 ? 9.742 -0.735 -12.047 1 43.38 31 VAL B N 1
ATOM 1162 C CA . VAL B 1 31 ? 9.047 0.474 -12.477 1 43.38 31 VAL B CA 1
ATOM 1163 C C . VAL B 1 31 ? 9.828 1.707 -12.031 1 43.38 31 VAL B C 1
ATOM 1165 O O . VAL B 1 31 ? 10.109 1.872 -10.836 1 43.38 31 VAL B O 1
ATOM 1168 N N . ILE B 1 32 ? 10.492 2.391 -12.93 1 49.22 32 ILE B N 1
ATOM 1169 C CA . ILE B 1 32 ? 11.367 3.559 -12.992 1 49.22 32 ILE B CA 1
ATOM 1170 C C . ILE B 1 32 ? 10.719 4.723 -12.242 1 49.22 32 ILE B C 1
ATOM 1172 O O . ILE B 1 32 ? 9.523 4.695 -11.953 1 49.22 32 ILE B O 1
ATOM 1176 N N . ASP B 1 33 ? 11.031 6.145 -12.68 1 60.97 33 ASP B N 1
ATOM 1177 C CA . ASP B 1 33 ? 11.398 7.449 -12.141 1 60.97 33 ASP B CA 1
ATOM 1178 C C . ASP B 1 33 ? 10.164 8.266 -11.773 1 60.97 33 ASP B C 1
ATOM 1180 O O . ASP B 1 33 ? 10.195 9.07 -10.836 1 60.97 33 ASP B O 1
ATOM 1184 N N . ALA B 1 34 ? 9.102 8.078 -12.516 1 69.19 34 ALA B N 1
ATOM 1185 C CA . ALA B 1 34 ? 8.039 9.016 -12.156 1 69.19 34 ALA B CA 1
ATOM 1186 C C . ALA B 1 34 ? 7.16 8.453 -11.047 1 69.19 34 ALA B C 1
ATOM 1188 O O . ALA B 1 34 ? 6.777 7.281 -11.086 1 69.19 34 ALA B O 1
ATOM 1189 N N . VAL B 1 35 ? 7.074 9.133 -9.984 1 81.5 35 VAL B N 1
ATOM 1190 C CA . VAL B 1 35 ? 6.23 8.719 -8.875 1 81.5 35 VAL B CA 1
ATOM 1191 C C . VAL B 1 35 ? 4.758 8.875 -9.258 1 81.5 35 VAL B C 1
ATOM 1193 O O . VAL B 1 35 ? 4.418 9.68 -10.125 1 81.5 35 VAL B O 1
ATOM 1196 N N . GLU B 1 36 ? 3.889 7.91 -8.812 1 87 36 GLU B N 1
ATOM 1197 C CA . GLU B 1 36 ? 2.439 8.07 -8.875 1 87 36 GLU B CA 1
ATOM 1198 C C . GLU B 1 36 ? 1.938 8.961 -7.738 1 87 36 GLU B C 1
ATOM 1200 O O . GLU B 1 36 ? 2.592 9.078 -6.699 1 87 36 GLU B O 1
ATOM 1205 N N . ALA B 1 37 ? 0.849 9.633 -8.008 1 92.31 37 ALA B N 1
ATOM 1206 C CA . ALA B 1 37 ? 0.278 10.508 -6.988 1 92.31 37 ALA B CA 1
ATOM 1207 C C . ALA B 1 37 ? -0.201 9.703 -5.785 1 92.31 37 ALA B C 1
ATOM 1209 O O . ALA B 1 37 ? -0.747 8.602 -5.941 1 92.31 37 ALA B O 1
ATOM 1210 N N . PRO B 1 38 ? 0.044 10.305 -4.609 1 95.75 38 PRO B N 1
ATOM 1211 C CA . PRO B 1 38 ? -0.536 9.664 -3.426 1 95.75 38 PRO B CA 1
ATOM 1212 C C . PRO B 1 38 ? -2.061 9.734 -3.406 1 95.75 38 PRO B C 1
ATOM 1214 O O . PRO B 1 38 ? -2.662 10.43 -4.23 1 95.75 38 PRO B O 1
ATOM 1217 N N . VAL B 1 39 ? -2.627 8.875 -2.555 1 93.31 39 VAL B N 1
ATOM 1218 C CA . VAL B 1 39 ? -4.078 8.844 -2.396 1 93.31 39 VAL B CA 1
ATOM 1219 C C . VAL B 1 39 ? -4.453 9.258 -0.976 1 93.31 39 VAL B C 1
ATOM 1221 O O . VAL B 1 39 ? -3.809 8.844 -0.011 1 93.31 39 VAL B O 1
ATOM 1224 N N . LEU B 1 40 ? -5.5 10.086 -0.831 1 94.56 40 LEU B N 1
ATOM 1225 C CA . LEU B 1 40 ? -6.051 10.461 0.468 1 94.56 40 LEU B CA 1
ATOM 1226 C C . LEU B 1 40 ? -7.391 9.773 0.707 1 94.56 40 LEU B C 1
ATOM 1228 O O . LEU B 1 40 ? -8.305 9.883 -0.112 1 94.56 40 LEU B O 1
ATOM 1232 N N . ILE B 1 41 ? -7.457 9.07 1.812 1 91.62 41 ILE B N 1
ATOM 1233 C CA . ILE B 1 41 ? -8.68 8.352 2.154 1 91.62 41 ILE B CA 1
ATOM 1234 C C . ILE B 1 41 ? -9.273 8.922 3.438 1 91.62 41 ILE B C 1
ATOM 1236 O O . ILE B 1 41 ? -8.602 8.977 4.469 1 91.62 41 ILE B O 1
ATOM 1240 N N . VAL B 1 42 ? -10.508 9.305 3.361 1 90.75 42 VAL B N 1
ATOM 1241 C CA . VAL B 1 42 ? -11.219 9.742 4.559 1 90.75 42 VAL B CA 1
ATOM 1242 C C . VAL B 1 42 ? -11.742 8.531 5.32 1 90.75 42 VAL B C 1
ATOM 1244 O O . VAL B 1 42 ? -12.57 7.777 4.809 1 90.75 42 VAL B O 1
ATOM 1247 N N . ASN B 1 43 ? -11.266 8.406 6.52 1 90.06 43 ASN B N 1
ATOM 1248 C CA . ASN B 1 43 ? -11.648 7.262 7.336 1 90.06 43 ASN B CA 1
ATOM 1249 C C . ASN B 1 43 ? -12.93 7.535 8.125 1 90.06 43 ASN B C 1
ATOM 1251 O O . ASN B 1 43 ? -13.75 6.637 8.32 1 90.06 43 ASN B O 1
ATOM 1255 N N . SER B 1 44 ? -13 8.656 8.625 1 89.75 44 SER B N 1
ATOM 1256 C CA . SER B 1 44 ? -14.195 9.078 9.359 1 89.75 44 SER B CA 1
ATOM 1257 C C . SER B 1 44 ? -14.312 10.594 9.398 1 89.75 44 SER B C 1
ATOM 1259 O O . SER B 1 44 ? -13.312 11.305 9.297 1 89.75 44 SER B O 1
ATOM 1261 N N . ASN B 1 45 ? -15.617 10.977 9.43 1 87.12 45 ASN B N 1
ATOM 1262 C CA . ASN B 1 45 ? -15.898 12.398 9.547 1 87.12 45 ASN B CA 1
ATOM 1263 C C . ASN B 1 45 ? -16.984 12.672 10.594 1 87.12 45 ASN B C 1
ATOM 1265 O O . ASN B 1 45 ? -17.938 11.906 10.711 1 87.12 45 ASN B O 1
ATOM 1269 N N . TRP B 1 46 ? -16.672 13.57 11.445 1 87.38 46 TRP B N 1
ATOM 1270 C CA . TRP B 1 46 ? -17.625 14 12.461 1 87.38 46 TRP B CA 1
ATOM 1271 C C . TRP B 1 46 ? -17.891 15.5 12.359 1 87.38 46 TRP B C 1
ATOM 1273 O O . TRP B 1 46 ? -16.969 16.312 12.453 1 87.38 46 TRP B O 1
ATOM 1283 N N . ILE B 1 47 ? -19.234 15.836 12.141 1 84 47 ILE B N 1
ATOM 1284 C CA . ILE B 1 47 ? -19.609 17.234 12.055 1 84 47 ILE B CA 1
ATOM 1285 C C . ILE B 1 47 ? -20.609 17.578 13.156 1 84 47 ILE B C 1
ATOM 1287 O O . ILE B 1 47 ? -21.609 16.875 13.336 1 84 47 ILE B O 1
ATOM 1291 N N . SER B 1 48 ? -20.234 18.422 13.922 1 86.44 48 SER B N 1
ATOM 1292 C CA . SER B 1 48 ? -21.141 18.953 14.938 1 86.44 48 SER B CA 1
ATOM 1293 C C . SER B 1 48 ? -21.156 20.469 14.938 1 86.44 48 SER B C 1
ATOM 1295 O O . SER B 1 48 ? -20.188 21.109 15.391 1 86.44 48 SER B O 1
ATOM 1297 N N . GLY B 1 49 ? -22.281 21.078 14.602 1 84.44 49 GLY B N 1
ATOM 1298 C CA . GLY B 1 49 ? -22.328 22.531 14.461 1 84.44 49 GLY B CA 1
ATOM 1299 C C . GLY B 1 49 ? -21.266 23.062 13.516 1 84.44 49 GLY B C 1
ATOM 1300 O O . GLY B 1 49 ? -21.188 22.641 12.359 1 84.44 49 GLY B O 1
ATOM 1301 N N . ASN B 1 50 ? -20.328 23.891 14.086 1 81.12 50 ASN B N 1
ATOM 1302 C CA . ASN B 1 50 ? -19.266 24.484 13.281 1 81.12 50 ASN B CA 1
ATOM 1303 C C . ASN B 1 50 ? -17.969 23.688 13.422 1 81.12 50 ASN B C 1
ATOM 1305 O O . ASN B 1 50 ? -16.906 24.141 12.969 1 81.12 50 ASN B O 1
ATOM 1309 N N . PHE B 1 51 ? -18.109 22.562 14.172 1 85.19 51 PHE B N 1
ATOM 1310 C CA . PHE B 1 51 ? -16.922 21.75 14.391 1 85.19 51 PHE B CA 1
ATOM 1311 C C . PHE B 1 51 ? -16.844 20.609 13.383 1 85.19 51 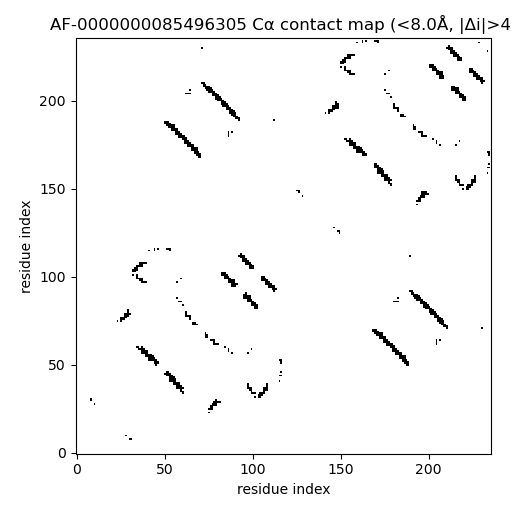PHE B C 1
ATOM 1313 O O . PHE B 1 51 ? -17.859 19.969 13.078 1 85.19 51 PHE B O 1
ATOM 1320 N N . CYS B 1 52 ? -15.672 20.469 12.773 1 87.62 52 CYS B N 1
ATOM 1321 C CA . CYS B 1 52 ? -15.414 19.406 11.812 1 87.62 52 CYS B CA 1
ATOM 1322 C C . CYS B 1 52 ? -14.141 18.656 12.156 1 87.62 52 CYS B C 1
ATOM 1324 O O . CYS B 1 52 ? -13.078 19.266 12.32 1 87.62 52 CYS B O 1
ATOM 1326 N N . THR B 1 53 ? -14.344 17.344 12.43 1 90.44 53 THR B N 1
ATOM 1327 C CA . THR B 1 53 ? -13.203 16.469 12.664 1 90.44 53 THR B CA 1
ATOM 1328 C C . THR B 1 53 ? -13.18 15.328 11.656 1 90.44 53 THR B C 1
ATOM 1330 O O . THR B 1 53 ? -14.164 14.594 11.523 1 90.44 53 THR B O 1
ATOM 1333 N N . VAL B 1 54 ? -12.023 15.312 10.969 1 89.12 54 VAL B N 1
ATOM 1334 C CA . VAL B 1 54 ? -11.906 14.289 9.938 1 89.12 54 VAL B CA 1
ATOM 1335 C C . VAL B 1 54 ? -10.664 13.445 10.18 1 89.12 54 VAL B C 1
ATOM 1337 O O . VAL B 1 54 ? -9.578 13.984 10.43 1 89.12 54 VAL B O 1
ATOM 1340 N N . ASN B 1 55 ? -10.82 12.195 10.25 1 92.44 55 ASN B N 1
ATOM 1341 C CA . ASN B 1 55 ? -9.688 11.266 10.219 1 92.44 55 ASN B CA 1
ATOM 1342 C C . ASN B 1 55 ? -9.438 10.734 8.805 1 92.44 55 ASN B C 1
ATOM 1344 O O . ASN B 1 55 ? -10.367 10.273 8.141 1 92.44 55 ASN B O 1
ATOM 1348 N N . PHE B 1 56 ? -8.148 10.953 8.438 1 91.69 56 PHE B N 1
ATOM 1349 C CA . PHE B 1 56 ? -7.855 10.531 7.07 1 91.69 56 PHE B CA 1
ATOM 1350 C C . PHE B 1 56 ? -6.484 9.875 6.988 1 91.69 56 PHE B C 1
ATOM 1352 O O . PHE B 1 56 ? -5.684 9.977 7.918 1 91.69 56 PHE B O 1
ATOM 1359 N N . THR B 1 57 ? -6.273 9.141 5.93 1 93.06 57 THR B N 1
ATOM 1360 C CA . THR B 1 57 ? -5.004 8.484 5.652 1 93.06 57 THR B CA 1
ATOM 1361 C C . THR B 1 57 ? -4.469 8.898 4.285 1 93.06 57 THR B C 1
ATOM 1363 O O . THR B 1 57 ? -5.215 8.922 3.303 1 93.06 57 THR B O 1
ATOM 1366 N N . CYS B 1 58 ? -3.232 9.336 4.281 1 94.69 58 CYS B N 1
ATOM 1367 C CA . CYS B 1 58 ? -2.5 9.523 3.035 1 94.69 58 CYS B CA 1
ATOM 1368 C C . CYS B 1 58 ? -1.628 8.312 2.732 1 94.69 58 CYS B C 1
ATOM 1370 O O . CYS B 1 58 ? -0.826 7.891 3.57 1 94.69 58 CYS B O 1
ATOM 1372 N N . ARG B 1 59 ? -1.828 7.703 1.539 1 94 59 ARG B N 1
ATOM 1373 C CA . ARG B 1 59 ? -1.095 6.492 1.196 1 94 59 ARG B CA 1
ATOM 1374 C C . ARG B 1 59 ? -0.411 6.629 -0.16 1 94 59 ARG B C 1
ATOM 1376 O O . ARG B 1 59 ? -0.908 7.332 -1.044 1 94 59 ARG B O 1
ATOM 1383 N N . ALA B 1 60 ? 0.739 6.004 -0.222 1 93.5 60 ALA B N 1
ATOM 1384 C CA . ALA B 1 60 ? 1.474 6.02 -1.484 1 93.5 60 ALA B CA 1
ATOM 1385 C C . ALA B 1 60 ? 2.463 4.859 -1.558 1 93.5 60 ALA B C 1
ATOM 1387 O O . ALA B 1 60 ? 2.77 4.234 -0.541 1 93.5 60 ALA B O 1
ATOM 1388 N N . HIS B 1 61 ? 2.912 4.582 -2.793 1 91.31 61 HIS B N 1
ATOM 1389 C CA . HIS B 1 61 ? 4.047 3.721 -3.109 1 91.31 61 HIS B CA 1
ATOM 1390 C C . HIS B 1 61 ? 3.883 2.34 -2.484 1 91.31 61 HIS B C 1
ATOM 1392 O O . HIS B 1 61 ? 4.754 1.884 -1.742 1 91.31 61 HIS B O 1
ATOM 1398 N N . GLU B 1 62 ? 2.92 1.68 -2.809 1 91.06 62 GLU B N 1
ATOM 1399 C CA . GLU B 1 62 ? 2.715 0.286 -2.428 1 91.06 62 GLU B CA 1
ATOM 1400 C C . GLU B 1 62 ? 3.246 -0.664 -3.498 1 91.06 62 GLU B C 1
ATOM 1402 O O . GLU B 1 62 ? 3.012 -0.457 -4.691 1 91.06 62 GLU B O 1
ATOM 1407 N N . LEU B 1 63 ? 4.016 -1.623 -3.031 1 92.62 63 LEU B N 1
ATOM 1408 C CA . LEU B 1 63 ? 4.34 -2.709 -3.949 1 92.62 63 LEU B CA 1
ATOM 1409 C C . LEU B 1 63 ? 3.145 -3.633 -4.145 1 92.62 63 LEU B C 1
ATOM 1411 O O . LEU B 1 63 ? 2.436 -3.949 -3.188 1 92.62 63 LEU B O 1
ATOM 1415 N N . ARG B 1 64 ? 2.947 -3.99 -5.453 1 92.94 64 ARG B N 1
ATOM 1416 C CA . ARG B 1 64 ? 1.791 -4.832 -5.75 1 92.94 64 ARG B CA 1
ATOM 1417 C C . ARG B 1 64 ? 2.102 -5.809 -6.875 1 92.94 64 ARG B C 1
ATOM 1419 O O . ARG B 1 64 ? 2.709 -5.434 -7.883 1 92.94 64 ARG B O 1
ATOM 1426 N N . ILE B 1 65 ? 1.656 -7.059 -6.637 1 94.25 65 ILE B N 1
ATOM 1427 C CA . ILE B 1 65 ? 1.663 -8.07 -7.688 1 94.25 65 ILE B CA 1
ATOM 1428 C C . ILE B 1 65 ? 0.247 -8.602 -7.902 1 94.25 65 ILE B C 1
ATOM 1430 O O . ILE B 1 65 ? -0.357 -9.164 -6.988 1 94.25 65 ILE B O 1
ATOM 1434 N N . ASN B 1 66 ? -0.253 -8.312 -9.062 1 93.38 66 ASN B N 1
ATOM 1435 C CA . ASN B 1 66 ? -1.518 -8.922 -9.461 1 93.38 66 ASN B CA 1
ATOM 1436 C C . ASN B 1 66 ? -1.295 -10.203 -10.25 1 93.38 66 ASN B C 1
ATOM 1438 O O . ASN B 1 66 ? -0.617 -10.195 -11.281 1 93.38 66 ASN B O 1
ATOM 1442 N N . SER B 1 67 ? -1.916 -11.266 -9.719 1 93.81 67 SER B N 1
ATOM 1443 C CA . SER B 1 67 ? -1.657 -12.547 -10.367 1 93.81 67 SER B CA 1
ATOM 1444 C C . SER B 1 67 ? -2.896 -13.43 -10.352 1 93.81 67 SER B C 1
ATOM 1446 O O . SER B 1 67 ? -3.926 -13.062 -9.781 1 93.81 67 SER B O 1
ATOM 1448 N N . SER B 1 68 ? -2.789 -14.469 -11.109 1 92.5 68 SER B N 1
ATOM 1449 C CA . SER B 1 68 ? -3.869 -15.445 -11.18 1 92.5 68 SER B CA 1
ATOM 1450 C C . SER B 1 68 ? -3.35 -16.859 -10.922 1 92.5 68 SER B C 1
ATOM 1452 O O . SER B 1 68 ? -2.223 -17.188 -11.297 1 92.5 68 SER B O 1
ATOM 1454 N N . TYR B 1 69 ? -4.184 -17.516 -10.234 1 90.38 69 TYR B N 1
ATOM 1455 C CA . TYR B 1 69 ? -3.961 -18.938 -10.008 1 90.38 69 TYR B CA 1
ATOM 1456 C C . TYR B 1 69 ? -4.961 -19.781 -10.805 1 90.38 69 TYR B C 1
ATOM 1458 O O . TYR B 1 69 ? -6.172 -19.594 -10.672 1 90.38 69 TYR B O 1
ATOM 1466 N N . GLN B 1 70 ? -4.391 -20.656 -11.648 1 87.44 70 GLN B N 1
ATOM 1467 C CA . GLN B 1 70 ? -5.211 -21.562 -12.445 1 87.44 70 GLN B CA 1
ATOM 1468 C C . GLN B 1 70 ? -4.516 -22.906 -12.641 1 87.44 70 GLN B C 1
ATOM 1470 O O . GLN B 1 70 ? -3.309 -22.953 -12.883 1 87.44 70 GLN B O 1
ATOM 1475 N N . ASN B 1 71 ? -5.332 -23.984 -12.695 1 80.38 71 ASN B N 1
ATOM 1476 C CA . ASN B 1 71 ? -4.824 -25.328 -12.938 1 80.38 71 ASN B CA 1
ATOM 1477 C C . ASN B 1 71 ? -3.588 -25.625 -12.094 1 80.38 71 ASN B C 1
ATOM 1479 O O . ASN B 1 71 ? -2.574 -26.094 -12.617 1 80.38 71 ASN B O 1
ATOM 1483 N N . ASN B 1 72 ? -3.615 -25.234 -10.82 1 74.5 72 ASN B N 1
ATOM 1484 C CA . ASN B 1 72 ? -2.576 -25.484 -9.828 1 74.5 72 ASN B CA 1
ATOM 1485 C C . ASN B 1 72 ? -1.276 -24.766 -10.172 1 74.5 72 ASN B C 1
ATOM 1487 O O . ASN B 1 72 ? -0.188 -25.266 -9.898 1 74.5 72 ASN B O 1
ATOM 1491 N N . SER B 1 73 ? -1.427 -23.719 -10.938 1 81.25 73 SER B N 1
ATOM 1492 C CA . SER B 1 73 ? -0.201 -23.016 -11.305 1 81.25 73 SER B CA 1
ATOM 1493 C C . SER B 1 73 ? -0.408 -21.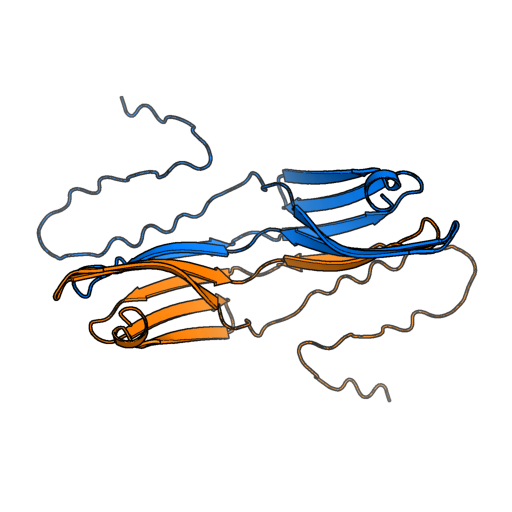516 -11.305 1 81.25 73 SER B C 1
ATOM 1495 O O . SER B 1 73 ? -1.535 -21.031 -11.453 1 81.25 73 SER B O 1
ATOM 1497 N N . CYS B 1 74 ? 0.658 -20.891 -10.906 1 84.25 74 CYS B N 1
ATOM 1498 C CA . CYS B 1 74 ? 0.756 -19.453 -11.094 1 84.25 74 CYS B CA 1
ATOM 1499 C C . CYS B 1 74 ? 2.15 -19.047 -11.562 1 84.25 74 CYS B C 1
ATOM 1501 O O . CYS B 1 74 ? 3.066 -19.875 -11.57 1 84.25 74 CYS B O 1
ATOM 1503 N N . SER B 1 75 ? 2.225 -17.922 -12.102 1 83.81 75 SER B N 1
ATOM 1504 C CA . SER B 1 75 ? 3.516 -17.453 -12.594 1 83.81 75 SER B CA 1
ATOM 1505 C C . SER B 1 75 ? 4.254 -16.641 -11.523 1 83.81 75 SER B C 1
ATOM 1507 O O . SER B 1 75 ? 3.664 -15.781 -10.883 1 83.81 75 SER B O 1
ATOM 1509 N N . PRO B 1 76 ? 5.551 -17.109 -11.328 1 86.12 76 PRO B N 1
ATOM 1510 C CA . PRO B 1 76 ? 6.336 -16.281 -10.414 1 86.12 76 PRO B CA 1
ATOM 1511 C C . PRO B 1 76 ? 6.5 -14.844 -10.914 1 86.12 76 PRO B C 1
ATOM 1513 O O . PRO B 1 76 ? 6.594 -14.617 -12.125 1 86.12 76 PRO B O 1
ATOM 1516 N N . GLU B 1 77 ? 6.406 -13.906 -9.93 1 91.06 77 GLU B N 1
ATOM 1517 C CA . GLU B 1 77 ? 6.559 -12.484 -10.25 1 91.06 77 GLU B CA 1
ATOM 1518 C C . GLU B 1 77 ? 7.316 -11.75 -9.148 1 91.06 77 GLU B C 1
ATOM 1520 O O . GLU B 1 77 ? 7.332 -12.195 -7.996 1 91.06 77 GLU B O 1
ATOM 1525 N N . GLU B 1 78 ? 8.055 -10.664 -9.633 1 91.69 78 GLU B N 1
ATOM 1526 C CA . GLU B 1 78 ? 8.797 -9.852 -8.672 1 91.69 78 GLU B CA 1
ATOM 1527 C C . GLU B 1 78 ? 8.664 -8.367 -8.984 1 91.69 78 GLU B C 1
ATOM 1529 O O . GLU B 1 78 ? 8.68 -7.965 -10.148 1 91.69 78 GLU B O 1
ATOM 1534 N N . VAL B 1 79 ? 8.484 -7.562 -7.941 1 90.25 79 VAL B N 1
ATOM 1535 C CA . VAL B 1 79 ? 8.523 -6.109 -8.055 1 90.25 79 VAL B CA 1
ATOM 1536 C C . VAL B 1 79 ? 9.477 -5.535 -7.008 1 90.25 79 VAL B C 1
ATOM 1538 O O . VAL B 1 79 ? 9.484 -5.977 -5.859 1 90.25 79 VAL B O 1
ATOM 1541 N N . THR B 1 80 ? 10.344 -4.59 -7.457 1 88.38 80 THR B N 1
ATOM 1542 C CA . THR B 1 80 ? 11.328 -4.004 -6.559 1 88.38 80 THR B CA 1
ATOM 1543 C C . THR B 1 80 ? 11.156 -2.488 -6.484 1 88.38 80 THR B C 1
ATOM 1545 O O . THR B 1 80 ? 10.898 -1.838 -7.5 1 88.38 80 THR B O 1
ATOM 1548 N N . SER B 1 81 ? 11.273 -1.975 -5.195 1 83.94 81 SER B N 1
ATOM 1549 C CA . SER B 1 81 ? 11.391 -0.537 -4.98 1 83.94 81 SER B CA 1
ATOM 1550 C C . SER B 1 81 ? 12.836 -0.135 -4.703 1 83.94 81 SER B C 1
ATOM 1552 O O . SER B 1 81 ? 13.445 -0.619 -3.75 1 83.94 81 SER B O 1
ATOM 1554 N N . HIS B 1 82 ? 13.5 0.717 -5.52 1 76.19 82 HIS B N 1
ATOM 1555 C CA . HIS B 1 82 ? 14.922 1.013 -5.438 1 76.19 82 HIS B CA 1
ATOM 1556 C C . HIS B 1 82 ? 15.164 2.402 -4.859 1 76.19 82 HIS B C 1
ATOM 1558 O O . HIS B 1 82 ? 16.281 2.729 -4.465 1 76.19 82 HIS B O 1
ATOM 1564 N N . LYS B 1 83 ? 14.234 3.205 -4.816 1 73.44 83 LYS B N 1
ATOM 1565 C CA . LYS B 1 83 ? 14.5 4.602 -4.484 1 73.44 83 LYS B CA 1
ATOM 1566 C C . LYS B 1 83 ? 13.922 4.961 -3.119 1 73.44 83 LYS B C 1
ATOM 1568 O O . LYS B 1 83 ? 13.094 4.223 -2.576 1 73.44 83 LYS B O 1
ATOM 1573 N N . ASN B 1 84 ? 14.641 6.027 -2.658 1 83.75 84 ASN B N 1
ATOM 1574 C CA . ASN B 1 84 ? 14.102 6.633 -1.443 1 83.75 84 ASN B CA 1
ATOM 1575 C C . ASN B 1 84 ? 12.82 7.414 -1.726 1 83.75 84 ASN B C 1
ATOM 1577 O O . ASN B 1 84 ? 12.812 8.328 -2.555 1 83.75 84 ASN B O 1
ATOM 1581 N N . TYR B 1 85 ? 11.781 6.883 -1.207 1 88.62 85 TYR B N 1
ATOM 1582 C CA . TYR B 1 85 ? 10.516 7.605 -1.328 1 88.62 85 TYR B CA 1
ATOM 1583 C C . TYR B 1 85 ? 10.141 8.266 -0.009 1 88.62 85 TYR B C 1
ATOM 1585 O O . TYR B 1 85 ? 10.336 7.691 1.062 1 88.62 85 TYR B O 1
ATOM 1593 N N . THR B 1 86 ? 9.672 9.516 -0.17 1 90.81 86 THR B N 1
ATOM 1594 C CA . THR B 1 86 ? 9.18 10.219 1.007 1 90.81 86 THR B CA 1
ATOM 1595 C C . THR B 1 86 ? 7.75 10.695 0.791 1 90.81 86 THR B C 1
ATOM 1597 O O . THR B 1 86 ? 7.445 11.32 -0.229 1 90.81 86 THR B O 1
ATOM 1600 N N . LEU B 1 87 ? 6.891 10.32 1.729 1 94.12 87 LEU B N 1
ATOM 1601 C CA . LEU B 1 87 ? 5.52 10.82 1.781 1 94.12 87 LEU B CA 1
ATOM 1602 C C . LEU B 1 87 ? 5.383 11.922 2.83 1 94.12 87 LEU B C 1
ATOM 1604 O O . LEU B 1 87 ? 5.781 11.734 3.982 1 94.12 87 LEU B O 1
ATOM 1608 N N . ILE B 1 88 ? 4.828 13.07 2.357 1 94.06 88 ILE B N 1
ATOM 1609 C CA . ILE B 1 88 ? 4.719 14.219 3.254 1 94.06 88 ILE B CA 1
ATOM 1610 C C . ILE B 1 88 ? 3.275 14.727 3.275 1 94.06 88 ILE B C 1
ATOM 1612 O O . ILE B 1 88 ? 2.635 14.836 2.227 1 94.06 88 ILE B O 1
ATOM 1616 N N . LEU B 1 89 ? 2.807 14.984 4.441 1 94.81 89 LEU B N 1
ATOM 1617 C CA . LEU B 1 89 ? 1.506 15.609 4.645 1 94.81 89 LEU B CA 1
ATOM 1618 C C . LEU B 1 89 ? 1.663 17.062 5.09 1 94.81 89 LEU B C 1
ATOM 1620 O O . LEU B 1 89 ? 2.346 17.344 6.078 1 94.81 89 LEU B O 1
ATOM 1624 N N . TYR B 1 90 ? 1.054 17.906 4.273 1 90.62 90 TYR B N 1
ATOM 1625 C CA . TYR B 1 90 ? 1.005 19.328 4.613 1 90.62 90 TYR B CA 1
ATOM 1626 C C . TYR B 1 90 ? -0.433 19.797 4.809 1 90.62 90 TYR B C 1
ATOM 1628 O O . TYR B 1 90 ? -1.336 19.359 4.094 1 90.62 90 TYR B O 1
ATOM 1636 N N . CYS B 1 91 ? -0.541 20.672 5.77 1 87.94 91 CYS B N 1
ATOM 1637 C CA . CYS B 1 91 ? -1.86 21.25 5.992 1 87.94 91 CYS B CA 1
ATOM 1638 C C . CYS B 1 91 ? -1.784 22.766 6.047 1 87.94 91 CYS B C 1
ATOM 1640 O O . CYS B 1 91 ? -0.998 23.328 6.812 1 87.94 91 CYS B O 1
ATOM 1642 N N . SER B 1 92 ? -2.578 23.328 5.141 1 84.38 92 SER B N 1
ATOM 1643 C CA . SER B 1 92 ? -2.74 24.781 5.18 1 84.38 92 SER B CA 1
ATOM 1644 C C . SER B 1 92 ? -4.148 25.172 5.613 1 84.38 92 SER B C 1
ATOM 1646 O O . SER B 1 92 ? -4.965 24.312 5.934 1 84.38 92 SER B O 1
ATOM 1648 N N . GLU B 1 93 ? -4.352 26.484 5.664 1 83.75 93 GLU B N 1
ATOM 1649 C CA . GLU B 1 93 ? -5.676 26.969 6.043 1 83.75 93 GLU B CA 1
ATOM 1650 C C . GLU B 1 93 ? -6.734 26.531 5.035 1 83.75 93 GLU B C 1
ATOM 1652 O O . GLU B 1 93 ? -7.902 26.359 5.391 1 83.75 93 GLU B O 1
ATOM 1657 N N . GLU B 1 94 ? -6.309 26.297 3.803 1 87.62 94 GLU B N 1
ATOM 1658 C CA . GLU B 1 94 ? -7.305 26.031 2.766 1 87.62 94 GLU B CA 1
ATOM 1659 C C . GLU B 1 94 ? -7.176 24.625 2.213 1 87.62 94 GLU B C 1
ATOM 1661 O O . GLU B 1 94 ? -8.141 24.062 1.683 1 87.62 94 GLU B O 1
ATOM 1666 N N . PHE B 1 95 ? -5.941 24.078 2.408 1 89.94 95 PHE B N 1
ATOM 1667 C CA . PHE B 1 95 ? -5.727 22.844 1.667 1 89.94 95 PHE B CA 1
ATOM 1668 C C . PHE B 1 95 ? -5.031 21.797 2.539 1 89.94 95 PHE B C 1
ATOM 1670 O O . PHE B 1 95 ? -4.305 22.141 3.471 1 89.94 95 PHE B O 1
ATOM 1677 N N . ILE B 1 96 ? -5.395 20.625 2.223 1 91.38 96 ILE B N 1
ATOM 1678 C CA . ILE B 1 96 ? -4.59 19.484 2.664 1 91.38 96 ILE B CA 1
ATOM 1679 C C . ILE B 1 96 ? -3.84 18.891 1.474 1 91.38 96 ILE B C 1
ATOM 1681 O O . ILE B 1 96 ? -4.434 18.625 0.426 1 91.38 96 ILE B O 1
ATOM 1685 N N . ILE B 1 97 ? -2.49 18.766 1.697 1 93 97 ILE B N 1
ATOM 1686 C CA . ILE B 1 97 ? -1.655 18.312 0.585 1 93 97 ILE B CA 1
ATOM 1687 C C . ILE B 1 97 ? -0.871 17.078 0.993 1 93 97 ILE B C 1
ATOM 1689 O O . ILE B 1 97 ? -0.17 17.078 2.008 1 93 97 ILE B O 1
ATOM 1693 N N . CYS B 1 98 ? -1.104 16.062 0.218 1 94.12 98 CYS B N 1
ATOM 1694 C CA . CYS B 1 98 ? -0.257 14.883 0.306 1 94.12 98 CYS B CA 1
ATOM 1695 C C . CYS B 1 98 ? 0.723 14.828 -0.859 1 94.12 98 CYS B C 1
ATOM 1697 O O . CYS B 1 98 ? 0.316 14.883 -2.021 1 94.12 98 CYS B O 1
ATOM 1699 N N . ASN B 1 99 ? 2.025 14.758 -0.435 1 94.44 99 ASN B N 1
ATOM 1700 C CA . ASN B 1 99 ? 3.061 14.805 -1.461 1 94.44 99 ASN B CA 1
ATOM 1701 C C . ASN B 1 99 ? 3.982 13.594 -1.385 1 94.44 99 ASN B C 1
ATOM 1703 O O . ASN B 1 99 ? 4.453 13.234 -0.304 1 94.44 99 ASN B O 1
ATOM 1707 N N . LEU B 1 100 ? 4.137 12.906 -2.574 1 93.94 100 LEU B N 1
ATOM 1708 C CA . LEU B 1 100 ? 5.129 11.844 -2.674 1 93.94 100 LEU B CA 1
ATOM 1709 C C . LEU B 1 100 ? 6.344 12.305 -3.471 1 93.94 100 LEU B C 1
ATOM 1711 O O . LEU B 1 100 ? 6.203 12.875 -4.559 1 93.94 100 LEU B O 1
ATOM 1715 N N . THR B 1 101 ? 7.508 12.117 -2.842 1 89.88 101 THR B N 1
ATOM 1716 C CA . THR B 1 101 ? 8.742 12.57 -3.471 1 89.88 101 THR B CA 1
ATOM 1717 C C . THR B 1 101 ? 9.742 11.422 -3.582 1 89.88 101 THR B C 1
ATOM 1719 O O . THR B 1 101 ? 9.859 10.602 -2.668 1 89.88 101 THR B O 1
ATOM 1722 N N . ASN B 1 102 ? 10.43 11.367 -4.758 1 86.5 102 ASN B N 1
ATOM 1723 C CA . ASN B 1 102 ? 11.672 10.609 -4.906 1 86.5 102 ASN B CA 1
ATOM 1724 C C . ASN B 1 102 ? 12.797 11.477 -5.453 1 86.5 102 ASN B C 1
ATOM 1726 O O . ASN B 1 102 ? 12.602 12.664 -5.719 1 86.5 102 ASN B O 1
ATOM 1730 N N . PRO B 1 103 ? 14 11 -5.504 1 82 103 PRO B N 1
ATOM 1731 C CA . PRO B 1 103 ? 15.125 11.867 -5.848 1 82 103 PRO B CA 1
ATOM 1732 C C . PRO B 1 103 ? 14.938 12.578 -7.188 1 82 103 PRO B C 1
ATOM 1734 O O . PRO B 1 103 ? 15.57 13.602 -7.441 1 82 103 PRO B O 1
ATOM 1737 N N . VAL B 1 104 ? 13.914 12.133 -8.031 1 83.19 104 VAL B N 1
ATOM 1738 C CA . VAL B 1 104 ? 13.906 12.688 -9.383 1 83.19 104 VAL B CA 1
ATOM 1739 C C . VAL B 1 104 ? 12.531 13.281 -9.688 1 83.19 104 VAL B C 1
ATOM 1741 O O . VAL B 1 104 ? 12.344 13.945 -10.711 1 83.19 104 VAL B O 1
ATOM 1744 N N . SER B 1 105 ? 11.594 13.039 -8.875 1 86.19 105 SER B N 1
ATOM 1745 C CA . SER B 1 105 ? 10.258 13.539 -9.211 1 86.19 105 SER B CA 1
ATOM 1746 C C . SER B 1 105 ? 9.391 13.664 -7.965 1 86.19 105 SER B C 1
ATOM 1748 O O . SER B 1 105 ? 9.781 13.219 -6.879 1 86.19 105 SER B O 1
ATOM 1750 N N . TRP B 1 106 ? 8.242 14.414 -8.109 1 91.44 106 TRP B N 1
ATOM 1751 C CA . TRP B 1 106 ? 7.246 14.5 -7.055 1 91.44 106 TRP B CA 1
ATOM 1752 C C . TRP B 1 106 ? 5.844 14.633 -7.637 1 91.44 106 TRP B C 1
ATOM 1754 O O . TRP B 1 106 ? 5.668 15.164 -8.742 1 91.44 106 TRP B O 1
ATOM 1764 N N . LYS B 1 107 ? 4.902 14.062 -6.875 1 94.06 107 LYS B N 1
ATOM 1765 C CA . LYS B 1 107 ? 3.482 14.234 -7.176 1 94.06 107 LYS B CA 1
ATOM 1766 C C . LYS B 1 107 ? 2.686 14.562 -5.914 1 94.06 107 LYS B C 1
ATOM 1768 O O . LYS B 1 107 ? 3.045 14.125 -4.82 1 94.06 107 LYS B O 1
ATOM 1773 N N . ASP B 1 108 ? 1.613 15.391 -6.078 1 93.62 108 ASP B N 1
ATOM 1774 C CA . ASP B 1 108 ? 0.804 15.766 -4.922 1 93.62 108 ASP B CA 1
ATOM 1775 C C . ASP B 1 108 ? -0.67 15.445 -5.156 1 93.62 108 ASP B C 1
ATOM 1777 O O . ASP B 1 108 ? -1.133 15.422 -6.297 1 93.62 108 ASP B O 1
ATOM 1781 N N . TYR B 1 109 ? -1.302 15.102 -4.109 1 94.38 109 TYR B N 1
ATOM 1782 C CA . TYR B 1 109 ? -2.758 15.141 -4.023 1 94.38 109 TYR B CA 1
ATOM 1783 C C . TYR B 1 109 ? -3.215 16.266 -3.098 1 94.38 109 TYR B C 1
ATOM 1785 O O . TYR B 1 109 ? -2.852 16.281 -1.919 1 94.38 109 TYR B O 1
ATOM 1793 N N . THR B 1 110 ? -3.971 17.203 -3.65 1 93.88 110 THR B N 1
ATOM 1794 C CA . THR B 1 110 ? -4.418 18.359 -2.891 1 93.88 110 THR B CA 1
ATOM 1795 C C . THR B 1 110 ? -5.938 18.391 -2.789 1 93.88 110 THR B C 1
ATOM 1797 O O . THR B 1 110 ? -6.637 18.234 -3.793 1 93.88 110 THR B O 1
ATOM 1800 N N . ILE B 1 111 ? -6.355 18.562 -1.64 1 90.88 111 ILE B N 1
ATOM 1801 C CA . ILE B 1 111 ? -7.797 18.688 -1.437 1 90.88 111 ILE B CA 1
ATOM 1802 C C . ILE B 1 111 ? -8.102 19.953 -0.634 1 90.88 111 ILE B C 1
ATOM 1804 O O . ILE B 1 111 ? -7.348 20.312 0.267 1 90.88 111 ILE B O 1
ATOM 1808 N N . ASN B 1 112 ? -9.219 20.531 -1.059 1 90.5 112 ASN B N 1
ATOM 1809 C CA . ASN B 1 112 ? -9.695 21.656 -0.264 1 90.5 112 ASN B CA 1
ATOM 1810 C C . ASN B 1 112 ? -10.328 21.188 1.046 1 90.5 112 ASN B C 1
ATOM 1812 O O . ASN B 1 112 ? -11.07 20.203 1.066 1 90.5 112 ASN B O 1
ATOM 1816 N N . ASN B 1 113 ? -9.984 21.922 2.102 1 84.88 113 ASN B N 1
ATOM 1817 C CA . ASN B 1 113 ? -10.484 21.516 3.412 1 84.88 113 ASN B CA 1
ATOM 1818 C C . ASN B 1 113 ? -12.008 21.453 3.43 1 84.88 113 ASN B C 1
ATOM 1820 O O . ASN B 1 113 ? -12.594 20.641 4.152 1 84.88 113 ASN B O 1
ATOM 1824 N N . THR B 1 114 ? -12.617 22.266 2.678 1 82.81 114 THR B N 1
ATOM 1825 C CA . THR B 1 114 ? -14.07 22.328 2.66 1 82.81 114 THR B CA 1
ATOM 1826 C C . THR B 1 114 ? -14.664 21.031 2.125 1 82.81 114 THR B C 1
ATOM 1828 O O . THR B 1 114 ? -15.82 20.703 2.404 1 82.81 114 THR B O 1
ATOM 1831 N N . GLN B 1 115 ? -13.875 20.312 1.396 1 85.38 115 GLN B N 1
ATOM 1832 C CA . GLN B 1 115 ? -14.352 19.062 0.824 1 85.38 115 GLN B CA 1
ATOM 1833 C C . GLN B 1 115 ? -14.32 17.938 1.857 1 85.38 115 GLN B C 1
ATOM 1835 O O . GLN B 1 115 ? -14.969 16.906 1.684 1 85.38 115 GLN B O 1
ATOM 1840 N N . LEU B 1 116 ? -13.539 18.125 2.914 1 82.31 116 LEU B N 1
ATOM 1841 C CA . LEU B 1 116 ? -13.43 17.094 3.943 1 82.31 116 LEU B CA 1
ATOM 1842 C C . LEU B 1 116 ? -14.562 17.219 4.957 1 82.31 116 LEU B C 1
ATOM 1844 O O . LEU B 1 116 ? -14.922 16.234 5.613 1 82.31 116 LEU B O 1
ATOM 1848 N N . CYS B 1 117 ? -15.062 18.406 5.102 1 79.94 117 CYS B N 1
ATOM 1849 C CA . CYS B 1 117 ? -16.109 18.688 6.082 1 79.94 117 CYS B CA 1
ATOM 1850 C C . CYS B 1 117 ? -17.469 18.781 5.406 1 79.94 117 CYS B C 1
ATOM 1852 O O . CYS B 1 117 ? -18.094 19.844 5.418 1 79.94 117 CYS B O 1
ATOM 1854 N N . VAL B 1 118 ? -17.766 17.781 4.578 1 73.94 118 VAL B N 1
ATOM 1855 C CA . VAL B 1 118 ? -19.078 17.844 3.936 1 73.94 118 VAL B CA 1
ATOM 1856 C C . VAL B 1 118 ? -20.062 16.953 4.684 1 73.94 118 VAL B C 1
ATOM 1858 O O . VAL B 1 118 ? -19.672 15.922 5.254 1 73.94 118 VAL B O 1
#

Solvent-accessible surface area (backbone atoms only — not comparable to full-atom values): 14022 Å² total; per-residue (Å²): 133,83,76,76,73,76,64,79,84,56,83,74,76,74,78,75,71,79,82,89,75,83,69,78,74,63,60,69,50,64,70,72,72,70,60,68,61,30,44,79,43,78,73,44,72,46,78,53,92,94,44,44,39,28,35,33,35,40,36,38,74,57,47,70,46,81,48,52,38,42,87,74,38,46,75,61,43,39,40,47,42,80,56,46,36,34,41,37,40,43,56,48,85,56,34,38,36,32,34,28,35,40,97,80,32,69,23,65,34,74,42,52,50,71,70,65,64,110,132,84,79,75,71,80,60,75,84,54,81,74,75,75,78,76,85,83,79,91,75,84,68,78,72,65,54,70,48,64,70,67,72,72,61,68,60,32,44,77,43,80,75,44,72,47,77,53,93,94,43,44,39,30,35,33,34,40,36,36,73,57,46,70,45,79,47,53,38,42,87,73,35,45,74,58,40,36,39,45,43,78,57,48,36,35,41,36,40,43,56,49,86,57,34,38,34,34,35,29,34,43,97,81,32,69,24,65,34,76,42,51,47,68,69,63,65,111

Foldseek 3Di:
DPPPPPDQQDPPPPPPPDDDDPPLPAPASARDDEFDEWDKAWDDWDDDPPDIDTDIDIDGDDDDDDWDDDPNDTRDYDYDDDWDKDWDWDDDPFWTKIKIDTPHYIHIDIDTPVVRHD/DPPPPPDQQDPPPPPPDDDDPPPLPAPASARDDEFDEWDKAWPDWDDDPPDIDTDIDIDGDDDDDDWDDDPNDTRDYHYDDDWDKDWDWDDDPFWTKIKIDTPHYIHIDIDTPVVRRD

Secondary structure (DSSP, 8-state):
-------TT----------SS------EE---SPPPPPEEEEEEEEEETTEEEEEEEEEE--EEEEEEEETTB---EEEEE-S-EEEEEEE-SSEEEEEEEETTEEEEEEEEHHHH--/-------TT----------SS------EEE--SPPPPPEEEEEEEEEETTEEEEEEEEEE--EEEEEEEETTB---EEEEE-S-EEEEEEE-SSEEEEEEEETTEEEEEEEEHHHH--

Organism: NCBI:txid172907

Sequence (236 aa):
MIENAETDSGLYTAIAARESDNNIVTYRVSVIDAVEAPVLIVNSNWISGNFCTVNFTCRAHELRINSSYQNNSCSPEEVTSHKNYTLILYCSEEFIICNLTNPVSWKDYTINNTQLCVMIENAETDSGLYTAIAARESDNNIVTYRVSVIDAVEAPVLIVNSNWISGNFCTVNFTCRAHELRINSSYQNNSCSPEEVTSHKNYTLILYCSEEFIICNLTNPVSWKDYTINNTQLCV

Radius of gyration: 22.03 Å; Cα contacts (8 Å, |Δi|>4): 509; chains: 2; bounding box: 42×60×69 Å

pLDDT: mean 72.6, std 26.01, range [18.48, 95.75]